Protein AF-0000000078179742 (afdb_homodimer)

Foldseek 3Di:
DPPPDDVDPVVVCVVVVVVVVVVVVVVCVVVVPDPVVVVVVVVVVVVVVVVVVVVVVVVVVVVQVVLVVLLVVLVVLLVLLCQQAVNPCVVPVVLVVQQDPDSVSNCVSSVVSSVVSVVVVVVLLVLVVVLVVLVVVLCVVCVVVVNPDPPLPPVPPQPNSRSYPVSSVVSVVSSVVSVVSSVVD/DPDPDDVDPVVVCVVVVVVVVVVVVVVCVVVVPDPVVVVVVVVVVVVVVVVVVVVVVVVVVVVQVVLVVLLVVLVVLLVLLCQQAVNPCVVPVVLVVQQDPDSVSSNVSSVVSSVVSVVVVVVLLVLVVVLVVLVVVLCVVCVVVVNPDPVLPPVPPQPSSRSYPVSSVVSVVSSVVSVVSSVVD

Radius of gyration: 49.0 Å; Cα contacts (8 Å, |Δi|>4): 265; chains: 2; bounding box: 65×151×73 Å

Solvent-accessible surface area (backbone atoms only — not comparable to full-atom values): 20200 Å² total; per-residue (Å²): 131,84,78,83,60,73,95,45,77,72,53,62,56,42,53,59,46,45,52,45,49,51,51,37,52,50,50,38,53,46,34,49,60,51,71,68,55,49,50,53,50,50,50,51,52,49,49,53,42,47,46,50,50,50,50,53,34,51,53,48,49,51,51,43,51,54,48,50,51,50,38,52,53,50,52,50,48,37,52,52,47,28,62,33,40,61,46,72,64,80,72,38,64,72,60,56,67,68,41,39,87,17,48,53,43,35,37,63,61,46,49,61,52,40,54,53,46,52,52,49,49,53,52,44,50,50,52,49,51,52,53,50,51,50,42,54,51,54,50,51,54,36,50,73,72,69,60,61,52,80,76,72,64,62,71,68,80,62,57,83,71,51,53,18,66,67,52,50,50,52,51,51,52,50,42,52,52,50,52,53,50,59,71,76,102,131,85,80,83,61,73,96,45,77,71,54,63,55,40,54,59,47,46,51,46,48,52,53,39,50,50,48,38,52,46,36,50,60,50,69,69,53,50,51,53,51,50,51,50,52,48,51,52,40,46,47,52,52,50,50,52,35,50,53,49,50,51,53,45,52,53,48,50,50,52,38,52,52,50,52,51,49,37,52,53,47,28,62,33,41,60,48,72,65,81,72,38,65,71,59,56,69,68,42,39,87,17,47,52,43,36,38,62,62,46,49,61,53,38,54,52,47,52,52,49,48,52,53,44,52,48,52,48,51,52,52,50,50,51,40,52,49,53,51,50,54,35,49,74,72,68,58,60,51,81,73,72,63,63,72,68,80,62,57,83,69,50,51,18,66,67,50,50,50,52,51,50,51,50,40,52,51,50,52,53,50,59,72,76,103

Organism: Punica granatum (NCBI:txid22663)

pLDDT: mean 82.55, std 18.71, range [18.77, 98.5]

Secondary structure (DSSP, 8-state):
-----SS-HHHHHHHHHHHHHHHHHHHHHHHT--HHHHHHHHHHHHHHHHHHHHHHHHHHHHHHHHHHHHHHHHHHHHHHHHHHHT--GGG-HHHHHT--SSHHHHHHHHHHHHHHHHHHHHHHHHHHHHHHHHHHHHHHHHHHTT---GGG-------TT---HHHHHHHHHHHHHHHHHHHH-/-----SS-HHHHHHHHHHHHHHHHHHHHHHHT--HHHHHHHHHHHHHHHHHHHHHHHHHHHHHHHHHHHHHHHHHHHHHHHHHHHT--GGG-HHHHHT--SSHHHHHHHHHHHHHHHHHHHHHHHHHHHHHHHHHHHHHHHHHHTT---GGG-------TT---HHHHHHHHHHHHHHHHHHHH-

Structure (mmCIF, N/CA/C/O backbone):
data_AF-0000000078179742-model_v1
#
loop_
_entity.id
_entity.type
_entity.pdbx_description
1 polymer '65-kDa microtubule-associated protein 6-like'
#
loop_
_atom_site.group_PDB
_atom_site.id
_atom_site.type_symbol
_atom_site.label_atom_id
_atom_site.label_alt_id
_atom_site.label_comp_id
_atom_site.label_asym_id
_atom_site.label_entity_id
_atom_site.label_seq_id
_atom_site.pdbx_PDB_ins_code
_atom_site.Cartn_x
_atom_site.Cartn_y
_atom_site.Cartn_z
_atom_site.occupancy
_atom_site.B_iso_or_equiv
_atom_site.auth_seq_id
_atom_site.auth_comp_id
_atom_site.auth_asym_id
_atom_site.auth_atom_id
_atom_site.pdbx_PDB_model_num
ATOM 1 N N . MET A 1 1 ? 27.641 22.594 -10.367 1 18.77 1 MET A N 1
ATOM 2 C CA . MET A 1 1 ? 28.328 21.516 -9.656 1 18.77 1 MET A CA 1
ATOM 3 C C . MET A 1 1 ? 27.375 20.797 -8.703 1 18.77 1 MET A C 1
ATOM 5 O O . MET A 1 1 ? 27.047 21.328 -7.637 1 18.77 1 MET A O 1
ATOM 9 N N . LEU A 1 2 ? 26.312 20.234 -9.141 1 24.06 2 LEU A N 1
ATOM 10 C CA . LEU A 1 2 ? 25.062 19.812 -8.523 1 24.06 2 LEU A CA 1
ATOM 11 C C . LEU A 1 2 ? 25.328 18.797 -7.402 1 24.06 2 LEU A C 1
ATOM 13 O O . LEU A 1 2 ? 25.938 17.75 -7.629 1 24.06 2 LEU A O 1
ATOM 17 N N . ALA A 1 3 ? 25.609 19.312 -6.012 1 27.45 3 ALA A N 1
ATOM 18 C CA . ALA A 1 3 ? 26.172 18.703 -4.809 1 27.45 3 ALA A CA 1
ATOM 19 C C . ALA A 1 3 ? 25.656 17.281 -4.625 1 27.45 3 ALA A C 1
ATOM 21 O O . ALA A 1 3 ? 24.453 17.062 -4.531 1 27.45 3 ALA A O 1
ATOM 22 N N . ILE A 1 4 ? 26.281 16.281 -5.047 1 32.97 4 ILE A N 1
ATOM 23 C CA . ILE A 1 4 ? 26.359 14.836 -4.852 1 32.97 4 ILE A CA 1
ATOM 24 C C . ILE A 1 4 ? 26.234 14.508 -3.363 1 32.97 4 ILE A C 1
ATOM 26 O O . ILE A 1 4 ? 27.25 14.438 -2.658 1 32.97 4 ILE A O 1
ATOM 30 N N . GLY A 1 5 ? 25.438 15.305 -2.562 1 29.34 5 GLY A N 1
ATOM 31 C CA . GLY A 1 5 ? 25.391 15.344 -1.11 1 29.34 5 GLY A CA 1
ATOM 32 C C . GLY A 1 5 ? 25.391 13.969 -0.478 1 29.34 5 GLY A C 1
ATOM 33 O O . GLY A 1 5 ? 25.344 12.953 -1.181 1 29.34 5 GLY A O 1
ATOM 34 N N . SER A 1 6 ? 25.078 13.812 0.876 1 34.25 6 SER A N 1
ATOM 35 C CA . SER A 1 6 ? 25.266 12.656 1.738 1 34.25 6 SER A CA 1
ATOM 36 C C . SER A 1 6 ? 24.797 11.375 1.055 1 34.25 6 SER A C 1
ATOM 38 O O . SER A 1 6 ? 23.891 11.414 0.217 1 34.25 6 SER A O 1
ATOM 40 N N . PRO A 1 7 ? 25.469 10.211 1.004 1 41.28 7 PRO A N 1
ATOM 41 C CA . PRO A 1 7 ? 25.078 8.953 0.352 1 41.28 7 PRO A CA 1
ATOM 42 C C . PRO A 1 7 ? 23.578 8.672 0.471 1 41.28 7 PRO A C 1
ATOM 44 O O . PRO A 1 7 ? 23.078 8.422 1.572 1 41.28 7 PRO A O 1
ATOM 47 N N . GLY A 1 8 ? 22.641 9.297 0.006 1 35.16 8 GLY A N 1
ATOM 48 C CA . GLY A 1 8 ? 21.25 9.672 0.138 1 35.16 8 GLY A CA 1
ATOM 49 C C . GLY A 1 8 ? 20.312 8.477 0.171 1 35.16 8 GLY A C 1
ATOM 50 O O . GLY A 1 8 ? 20.688 7.379 -0.237 1 35.16 8 GLY A O 1
ATOM 51 N N . ILE A 1 9 ? 19.188 8.484 1.058 1 44.34 9 ILE A N 1
ATOM 52 C CA . ILE A 1 9 ? 18.078 7.566 1.296 1 44.34 9 ILE A CA 1
ATOM 53 C C . ILE A 1 9 ? 17.719 6.836 0.002 1 44.34 9 ILE A C 1
ATOM 55 O O . ILE A 1 9 ? 17.391 5.648 0.022 1 44.34 9 ILE A O 1
ATOM 59 N N . GLY A 1 10 ? 17.938 7.492 -1.05 1 48.75 10 GLY A N 1
ATOM 60 C CA . GLY A 1 10 ? 17.547 6.906 -2.322 1 48.75 10 GLY A CA 1
ATOM 61 C C . GLY A 1 10 ? 18.375 5.699 -2.709 1 48.75 10 GLY A C 1
ATOM 62 O O . GLY A 1 10 ? 17.938 4.863 -3.498 1 48.75 10 GLY A O 1
ATOM 63 N N . VAL A 1 11 ? 19.672 5.668 -2.209 1 50.53 11 VAL A N 1
AT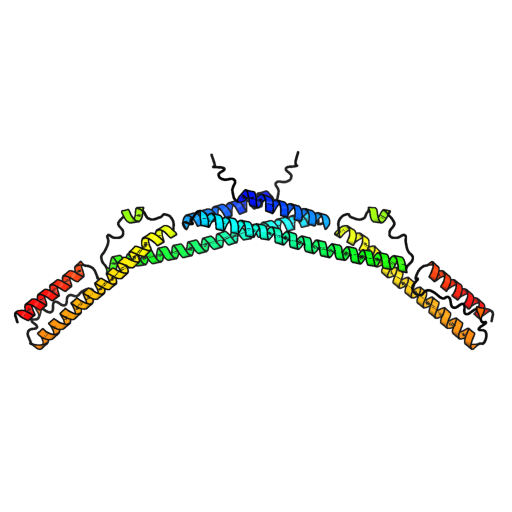OM 64 C CA . VAL A 1 11 ? 20.578 4.621 -2.676 1 50.53 11 VAL A CA 1
ATOM 65 C C . VAL A 1 11 ? 20.281 3.318 -1.936 1 50.53 11 VAL A C 1
ATOM 67 O O . VAL A 1 11 ? 20.344 2.236 -2.525 1 50.53 11 VAL A O 1
ATOM 70 N N . ARG A 1 12 ? 20.266 3.35 -0.536 1 51.16 12 ARG A N 1
ATOM 71 C CA . ARG A 1 12 ? 20.094 2.145 0.267 1 51.16 12 ARG A CA 1
ATOM 72 C C . ARG A 1 12 ? 18.844 1.378 -0.158 1 51.16 12 ARG A C 1
ATOM 74 O O . ARG A 1 12 ? 18.859 0.149 -0.25 1 51.16 12 ARG A O 1
ATOM 81 N N . THR A 1 13 ? 17.703 2.115 -0.28 1 60.62 13 THR A N 1
ATOM 82 C CA . THR A 1 13 ? 16.453 1.499 -0.742 1 60.62 13 THR A CA 1
ATOM 83 C C . THR A 1 13 ? 16.656 0.86 -2.115 1 60.62 13 THR A C 1
ATOM 85 O O . THR A 1 13 ? 16.062 -0.181 -2.408 1 60.62 13 THR A O 1
ATOM 88 N N . SER A 1 14 ? 17.844 1.358 -2.561 1 72.12 14 SER A N 1
ATOM 89 C CA . SER A 1 14 ? 18.031 0.891 -3.93 1 72.12 14 SER A CA 1
ATOM 90 C C . SER A 1 14 ? 18.609 -0.521 -3.959 1 72.12 14 SER A C 1
ATOM 92 O O . SER A 1 14 ? 18.172 -1.36 -4.746 1 72.12 14 SER A O 1
ATOM 94 N N . THR A 1 15 ? 19.391 -0.852 -2.85 1 77.69 15 THR A N 1
ATOM 95 C CA . THR A 1 15 ? 20.031 -2.168 -2.869 1 77.69 15 THR A CA 1
ATOM 96 C C . THR A 1 15 ? 19.031 -3.252 -2.473 1 77.69 15 THR A C 1
ATOM 98 O O . THR A 1 15 ? 18.969 -4.312 -3.094 1 77.69 15 THR A O 1
ATOM 101 N N . SER A 1 16 ? 18.234 -2.938 -1.392 1 86.62 16 SER A N 1
ATOM 102 C CA . SER A 1 16 ? 17.25 -3.908 -0.918 1 86.62 16 SER A CA 1
ATOM 103 C C . SER A 1 16 ? 16.172 -4.152 -1.964 1 86.62 16 SER A C 1
ATOM 105 O O . SER A 1 16 ? 15.789 -5.301 -2.215 1 86.62 16 SER A O 1
ATOM 107 N N . CYS A 1 17 ? 15.781 -3.107 -2.559 1 88.25 17 CYS A N 1
ATOM 108 C CA . CYS A 1 17 ? 14.773 -3.242 -3.605 1 88.25 17 CYS A CA 1
ATOM 109 C C . CYS A 1 17 ? 15.32 -4.027 -4.793 1 88.25 17 CYS A C 1
ATOM 111 O O . CYS A 1 17 ? 14.625 -4.867 -5.363 1 88.25 17 CYS A O 1
ATOM 113 N N . ASN A 1 18 ? 16.578 -3.773 -5.055 1 88.94 18 ASN A N 1
ATOM 114 C CA . ASN A 1 18 ? 17.219 -4.488 -6.156 1 88.94 18 ASN A CA 1
ATOM 115 C C . ASN A 1 18 ? 17.344 -5.977 -5.859 1 88.94 18 ASN A C 1
ATOM 117 O O . ASN A 1 18 ? 17.172 -6.812 -6.75 1 88.94 18 ASN A O 1
ATOM 121 N N . ALA A 1 19 ? 17.719 -6.25 -4.633 1 92.94 19 ALA A N 1
ATOM 122 C CA . ALA A 1 19 ? 17.797 -7.652 -4.23 1 92.94 19 ALA A CA 1
ATOM 123 C C . ALA A 1 19 ? 16.453 -8.352 -4.371 1 92.94 19 ALA A C 1
ATOM 125 O O . ALA A 1 19 ? 16.375 -9.469 -4.879 1 92.94 19 ALA A O 1
ATOM 126 N N . LEU A 1 20 ? 15.438 -7.758 -3.971 1 95.5 20 LEU A N 1
ATOM 127 C CA . LEU A 1 20 ? 14.094 -8.32 -4.047 1 95.5 20 LEU A CA 1
ATOM 128 C C . LEU A 1 20 ? 13.641 -8.453 -5.5 1 95.5 20 LEU A C 1
ATOM 130 O O . LEU A 1 20 ? 13 -9.438 -5.863 1 95.5 20 LEU A O 1
ATOM 134 N N . LEU A 1 21 ? 14.031 -7.457 -6.258 1 94.12 21 LEU A N 1
ATOM 135 C CA . LEU A 1 21 ? 13.703 -7.523 -7.676 1 94.12 21 LEU A CA 1
ATOM 136 C C . LEU A 1 21 ? 14.391 -8.703 -8.344 1 94.12 21 LEU A C 1
ATOM 138 O O . LEU A 1 21 ? 13.781 -9.406 -9.156 1 94.12 21 LEU A O 1
ATOM 142 N N . THR A 1 22 ? 15.625 -8.945 -8.031 1 95.75 22 THR A N 1
ATOM 143 C CA . THR A 1 22 ? 16.359 -10.086 -8.562 1 95.75 22 THR A CA 1
ATOM 144 C C . THR A 1 22 ? 15.703 -11.398 -8.141 1 95.75 22 THR A C 1
ATOM 146 O O . THR A 1 22 ? 15.57 -12.312 -8.953 1 95.75 22 THR A O 1
ATOM 149 N N . GLU A 1 23 ? 15.344 -11.453 -6.887 1 96.69 23 GLU A N 1
ATOM 150 C CA . GLU A 1 23 ? 14.633 -12.633 -6.395 1 96.69 23 GLU A CA 1
ATOM 151 C C . GLU A 1 23 ? 13.328 -12.844 -7.148 1 96.69 23 GLU A C 1
ATOM 153 O O . GLU A 1 23 ? 13 -13.969 -7.531 1 96.69 23 GLU A O 1
ATOM 158 N N . LEU A 1 24 ? 12.617 -11.836 -7.344 1 96.94 24 LEU A N 1
ATOM 159 C CA . LEU A 1 24 ? 11.344 -11.883 -8.055 1 96.94 24 LEU A CA 1
ATOM 160 C C . LEU A 1 24 ? 11.539 -12.406 -9.477 1 96.94 24 LEU A C 1
ATOM 162 O O . LEU A 1 24 ? 10.789 -13.273 -9.93 1 96.94 24 LEU A O 1
ATOM 166 N N . GLN A 1 25 ? 12.531 -11.93 -10.141 1 96.12 25 GLN A N 1
ATOM 167 C CA . GLN A 1 25 ? 12.828 -12.359 -11.5 1 96.12 25 GLN A CA 1
ATOM 168 C C . GLN A 1 25 ? 13.219 -13.836 -11.539 1 96.12 25 GLN A C 1
ATOM 170 O O . GLN A 1 25 ? 12.867 -14.555 -12.477 1 96.12 25 GLN A O 1
ATOM 175 N N . GLN A 1 26 ? 13.945 -14.25 -10.555 1 97.06 26 GLN A N 1
ATOM 176 C CA . GLN A 1 26 ? 14.305 -15.664 -10.469 1 97.06 26 GLN A CA 1
ATOM 177 C C . GLN A 1 26 ? 13.062 -16.531 -10.32 1 97.06 26 GLN A C 1
ATOM 179 O O . GLN A 1 26 ? 12.961 -17.578 -10.969 1 97.06 26 GLN A O 1
ATOM 184 N N . ILE A 1 27 ? 12.164 -16.109 -9.492 1 98 27 ILE A N 1
ATOM 185 C CA . ILE A 1 27 ? 10.93 -16.859 -9.289 1 98 27 ILE A CA 1
ATOM 186 C C . ILE A 1 27 ? 10.156 -16.953 -10.602 1 98 27 ILE A C 1
ATOM 188 O O . ILE A 1 27 ? 9.68 -18.031 -10.969 1 98 27 ILE A O 1
ATOM 192 N N . TRP A 1 28 ? 10.078 -15.828 -11.281 1 97.69 28 TRP A N 1
ATOM 193 C CA . TRP A 1 28 ? 9.367 -15.82 -12.555 1 97.69 28 TRP A CA 1
ATOM 194 C C . TRP A 1 28 ? 10.031 -16.781 -13.547 1 97.69 28 TRP A C 1
ATOM 196 O O . TRP A 1 28 ? 9.344 -17.469 -14.305 1 97.69 28 TRP A O 1
ATOM 206 N N . SER A 1 29 ? 11.328 -16.812 -13.516 1 94.94 29 SER A N 1
ATOM 207 C CA . SER A 1 29 ? 12.062 -17.734 -14.383 1 94.94 29 SER A CA 1
ATOM 208 C C . SER A 1 29 ? 11.797 -19.188 -14.016 1 94.94 29 SER A C 1
ATOM 210 O O . SER A 1 29 ? 11.586 -20.031 -14.898 1 94.94 29 SER A O 1
ATOM 212 N N . ASP A 1 30 ? 11.758 -19.5 -12.789 1 96.06 30 ASP A N 1
ATOM 213 C CA . ASP A 1 30 ? 11.469 -20.844 -12.312 1 96.06 30 ASP A CA 1
ATOM 214 C C . ASP A 1 30 ? 10.078 -21.297 -12.758 1 96.06 30 ASP A C 1
ATOM 216 O O . ASP A 1 30 ? 9.891 -22.453 -13.148 1 96.06 30 ASP A O 1
ATOM 220 N N . ILE A 1 31 ? 9.18 -20.422 -12.633 1 96.81 31 ILE A N 1
ATOM 221 C CA . ILE A 1 31 ? 7.801 -20.703 -13.008 1 96.81 31 ILE A CA 1
ATOM 222 C C . ILE A 1 31 ? 7.695 -20.828 -14.531 1 96.81 31 ILE A C 1
ATOM 224 O O . ILE A 1 31 ? 6.992 -21.703 -15.039 1 96.81 31 ILE A O 1
ATOM 228 N N . GLY A 1 32 ? 8.445 -20.125 -15.289 1 96.38 32 GLY A N 1
ATOM 229 C CA . GLY A 1 32 ? 8.375 -20.047 -16.734 1 96.38 32 GLY A CA 1
ATOM 230 C C . GLY A 1 32 ? 7.391 -19 -17.234 1 96.38 32 GLY A C 1
ATOM 231 O O . GLY A 1 32 ? 6.625 -19.266 -18.156 1 96.38 32 GLY A O 1
ATOM 232 N N . GLU A 1 33 ? 7.457 -17.891 -16.562 1 95.88 33 GLU A N 1
ATOM 233 C CA . GLU A 1 33 ? 6.582 -16.797 -16.969 1 95.88 33 GLU A CA 1
ATOM 234 C C . GLU A 1 33 ? 7.012 -16.234 -18.328 1 95.88 33 GLU A C 1
ATOM 236 O O . GLU A 1 33 ? 8.211 -16.125 -18.609 1 95.88 33 GLU A O 1
ATOM 241 N N . SER A 1 34 ? 6.02 -15.875 -19.156 1 95.5 34 SER A N 1
ATOM 242 C CA . SER A 1 34 ? 6.328 -15.25 -20.438 1 95.5 34 SER A CA 1
ATOM 243 C C . SER A 1 34 ? 6.918 -13.859 -20.25 1 95.5 34 SER A C 1
ATOM 245 O O . SER A 1 34 ? 6.715 -13.227 -19.203 1 95.5 34 SER A O 1
ATOM 247 N N . GLU A 1 35 ? 7.637 -13.375 -21.266 1 94.81 35 GLU A N 1
ATOM 248 C CA . GLU A 1 35 ? 8.203 -12.031 -21.203 1 94.81 35 GLU A CA 1
ATOM 249 C C . GLU A 1 35 ? 7.102 -10.977 -21.078 1 94.81 35 GLU A C 1
ATOM 251 O O . GLU A 1 35 ? 7.266 -9.977 -20.375 1 94.81 35 GLU A O 1
ATOM 256 N N . ALA A 1 36 ? 6.012 -11.203 -21.781 1 95.56 36 ALA A N 1
ATOM 257 C CA . ALA A 1 36 ? 4.887 -10.281 -21.719 1 95.56 36 ALA A CA 1
ATOM 258 C C . ALA A 1 36 ? 4.316 -10.211 -20.297 1 95.56 36 ALA A C 1
ATOM 260 O O . ALA A 1 36 ? 3.984 -9.125 -19.812 1 95.56 36 ALA A O 1
ATOM 261 N N . ASP A 1 37 ? 4.223 -11.328 -19.641 1 96.31 37 ASP A N 1
ATOM 262 C CA . ASP A 1 37 ? 3.689 -11.359 -18.281 1 96.31 37 ASP A CA 1
ATOM 263 C C . ASP A 1 37 ? 4.66 -10.719 -17.297 1 96.31 37 ASP A C 1
ATOM 265 O O . ASP A 1 37 ? 4.246 -10.016 -16.375 1 96.31 37 ASP A O 1
ATOM 269 N N . LYS A 1 38 ? 5.922 -11 -17.469 1 95.81 38 LYS A N 1
ATOM 270 C CA . LYS A 1 38 ? 6.934 -10.391 -16.609 1 95.81 38 LYS A CA 1
ATOM 271 C C . LYS A 1 38 ? 6.871 -8.867 -16.703 1 95.81 38 LYS A C 1
ATOM 273 O O . LYS A 1 38 ? 6.891 -8.18 -15.672 1 95.81 38 LYS A O 1
ATOM 278 N N . ASP A 1 39 ? 6.77 -8.383 -17.938 1 94.19 39 ASP A N 1
ATOM 279 C CA . ASP A 1 39 ? 6.66 -6.941 -18.141 1 94.19 39 ASP A CA 1
ATOM 280 C C . ASP A 1 39 ? 5.422 -6.371 -17.453 1 94.19 39 ASP A C 1
ATOM 282 O O . ASP A 1 39 ? 5.492 -5.32 -16.812 1 94.19 39 ASP A O 1
ATOM 286 N N . ARG A 1 40 ? 4.324 -7.016 -17.641 1 96.31 40 ARG A N 1
ATOM 287 C CA . ARG A 1 40 ? 3.076 -6.574 -17.031 1 96.31 40 ARG A CA 1
ATOM 288 C C . ARG A 1 40 ? 3.209 -6.527 -15.508 1 96.31 40 ARG A C 1
ATOM 290 O O . ARG A 1 40 ? 2.775 -5.566 -14.875 1 96.31 40 ARG A O 1
ATOM 297 N N . MET A 1 41 ? 3.834 -7.539 -14.945 1 95.75 41 MET A N 1
ATOM 298 C CA . MET A 1 41 ? 3.969 -7.617 -13.492 1 95.75 41 MET A CA 1
ATOM 299 C C . MET A 1 41 ? 4.941 -6.562 -12.984 1 95.75 41 MET A C 1
ATOM 301 O O . MET A 1 41 ? 4.738 -5.996 -11.906 1 95.75 41 MET A O 1
ATOM 305 N N . LEU A 1 42 ? 5.984 -6.359 -13.766 1 93.31 42 LEU A N 1
ATOM 306 C CA . LEU A 1 42 ? 6.918 -5.301 -13.398 1 93.31 42 LEU A CA 1
ATOM 307 C C . LEU A 1 42 ? 6.23 -3.939 -13.414 1 93.31 42 LEU A C 1
ATOM 309 O O . LEU A 1 42 ? 6.445 -3.117 -12.523 1 93.31 42 LEU A O 1
ATOM 31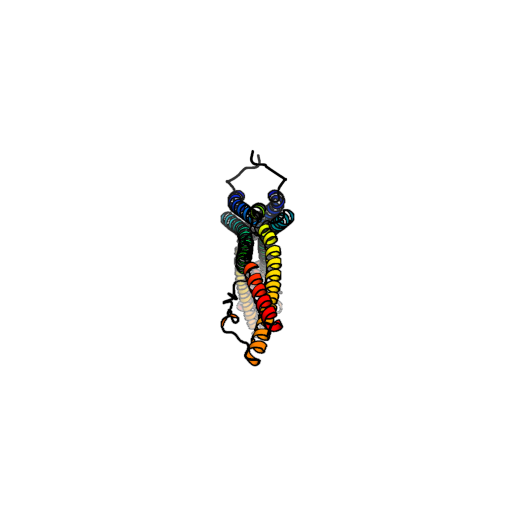3 N N . TRP A 1 43 ? 5.438 -3.689 -14.414 1 94.12 43 TRP A N 1
ATOM 314 C CA . TRP A 1 43 ? 4.688 -2.443 -14.516 1 94.12 43 TRP A CA 1
ATOM 315 C C . TRP A 1 43 ? 3.764 -2.268 -13.312 1 94.12 43 TRP A C 1
ATOM 317 O O . TRP A 1 43 ? 3.645 -1.167 -12.773 1 94.12 43 TRP A O 1
ATOM 327 N N . GLU A 1 44 ? 3.084 -3.334 -12.953 1 95.88 44 GLU A N 1
ATOM 328 C CA . GLU A 1 44 ? 2.199 -3.283 -11.797 1 95.88 44 GLU A CA 1
ATOM 329 C C . GLU A 1 44 ? 2.971 -2.941 -10.523 1 95.88 44 GLU A C 1
ATOM 331 O O . GLU A 1 44 ? 2.494 -2.166 -9.695 1 95.88 44 GLU A O 1
ATOM 336 N N . LEU A 1 45 ? 4.094 -3.584 -10.391 1 95.62 45 LEU A N 1
ATOM 337 C CA . LEU A 1 45 ? 4.945 -3.297 -9.242 1 95.62 45 LEU A CA 1
ATOM 338 C C . LEU A 1 45 ? 5.32 -1.818 -9.203 1 95.62 45 LEU A C 1
ATOM 340 O O . LEU A 1 45 ? 5.199 -1.173 -8.156 1 95.62 45 LEU A O 1
ATOM 344 N N . GLU A 1 46 ? 5.703 -1.278 -10.273 1 91.69 46 GLU A N 1
ATOM 345 C CA . GLU A 1 46 ? 6.066 0.132 -10.359 1 91.69 46 GLU A CA 1
ATOM 346 C C . GLU A 1 46 ? 4.883 1.031 -10.023 1 91.69 46 GLU A C 1
ATOM 348 O O . GLU A 1 46 ? 5.039 2.045 -9.336 1 91.69 46 GLU A O 1
ATOM 353 N N . ARG A 1 47 ? 3.77 0.685 -10.555 1 94.44 47 ARG A N 1
ATOM 354 C CA . ARG A 1 47 ? 2.557 1.454 -10.297 1 94.44 47 ARG A CA 1
ATOM 355 C C . ARG A 1 47 ? 2.234 1.485 -8.812 1 94.44 47 ARG A C 1
ATOM 357 O O . ARG A 1 47 ? 1.833 2.523 -8.273 1 94.44 47 ARG A O 1
ATOM 364 N N . GLU A 1 48 ? 2.439 0.376 -8.211 1 95.38 48 GLU A N 1
ATOM 365 C CA . GLU A 1 48 ? 2.143 0.31 -6.785 1 95.38 48 GLU A CA 1
ATOM 366 C C . GLU A 1 48 ? 3.129 1.149 -5.977 1 95.38 48 GLU A C 1
ATOM 368 O O . GLU A 1 48 ? 2.756 1.759 -4.973 1 95.38 48 GLU A O 1
ATOM 373 N N . CYS A 1 49 ? 4.359 1.102 -6.402 1 91.5 49 CYS A N 1
ATOM 374 C CA . CYS A 1 49 ? 5.328 1.972 -5.746 1 91.5 49 CYS A CA 1
ATOM 375 C C . CYS A 1 49 ? 4.973 3.439 -5.949 1 91.5 49 CYS A C 1
ATOM 377 O O . CYS A 1 49 ? 5.051 4.234 -5.012 1 91.5 49 CYS A O 1
ATOM 379 N N . LEU A 1 50 ? 4.582 3.848 -7.191 1 93.69 50 LEU A N 1
ATOM 380 C CA . LEU A 1 50 ? 4.164 5.215 -7.484 1 93.69 50 LEU A CA 1
ATOM 381 C C . LEU A 1 50 ? 2.98 5.621 -6.613 1 93.69 50 LEU A C 1
ATOM 383 O O . LEU A 1 50 ? 2.896 6.77 -6.168 1 93.69 50 LEU A O 1
ATOM 387 N N . GLU A 1 51 ? 2.166 4.68 -6.41 1 96.31 51 GLU A N 1
ATOM 388 C CA . GLU A 1 51 ? 1.001 4.945 -5.57 1 96.31 51 GLU A CA 1
ATOM 389 C C . GLU A 1 51 ? 1.416 5.27 -4.137 1 96.31 51 GLU A C 1
ATOM 391 O O . GLU A 1 51 ? 0.78 6.09 -3.473 1 96.31 51 GLU A O 1
ATOM 396 N N . VAL A 1 52 ? 2.471 4.633 -3.656 1 95.81 52 VAL A N 1
ATOM 397 C CA . VAL A 1 52 ? 2.992 4.941 -2.33 1 95.81 52 VAL A CA 1
ATOM 398 C C . VAL A 1 52 ? 3.426 6.402 -2.273 1 95.81 52 VAL A C 1
ATOM 400 O O . VAL A 1 52 ? 3.035 7.137 -1.362 1 95.81 52 VAL A O 1
ATOM 403 N N . TYR A 1 53 ? 4.152 6.848 -3.291 1 95.5 53 TYR A N 1
ATOM 404 C CA . TYR A 1 53 ? 4.598 8.234 -3.354 1 95.5 53 TYR A CA 1
ATOM 405 C C . TYR A 1 53 ? 3.406 9.188 -3.398 1 95.5 53 TYR A C 1
ATOM 407 O O . TYR A 1 53 ? 3.373 10.18 -2.676 1 95.5 53 TYR A O 1
ATOM 415 N N . ARG A 1 54 ? 2.453 8.875 -4.215 1 96.94 54 ARG A N 1
ATOM 416 C CA . ARG A 1 54 ? 1.273 9.727 -4.371 1 96.94 54 ARG A CA 1
ATOM 417 C C . ARG A 1 54 ? 0.513 9.852 -3.053 1 96.94 54 ARG A C 1
ATOM 419 O O . ARG A 1 54 ? 0.056 10.938 -2.695 1 96.94 54 ARG A O 1
ATOM 426 N N . ARG A 1 55 ? 0.382 8.781 -2.389 1 97.88 55 ARG A N 1
ATOM 427 C CA . ARG A 1 55 ? -0.311 8.789 -1.105 1 97.88 55 ARG A CA 1
ATOM 428 C C . ARG A 1 55 ? 0.414 9.672 -0.098 1 97.88 55 ARG A C 1
ATOM 430 O O . ARG A 1 55 ? -0.22 10.438 0.635 1 97.88 55 ARG A O 1
ATOM 437 N N . LYS A 1 56 ? 1.743 9.562 -0.101 1 97.19 56 LYS A N 1
ATOM 438 C CA . LYS A 1 56 ? 2.518 10.375 0.836 1 97.19 56 LYS A CA 1
ATOM 439 C C . LYS A 1 56 ? 2.398 11.859 0.507 1 97.19 56 LYS A C 1
ATOM 441 O O . LYS A 1 56 ? 2.271 12.695 1.407 1 97.19 56 LYS A O 1
ATOM 446 N N . VAL A 1 57 ? 2.4 12.195 -0.748 1 97.69 57 VAL A N 1
ATOM 447 C CA . VAL A 1 57 ? 2.236 13.578 -1.181 1 97.69 57 VAL A CA 1
ATOM 448 C C . VAL A 1 57 ? 0.852 14.086 -0.783 1 97.69 57 VAL A C 1
ATOM 450 O O . VAL A 1 57 ? 0.717 15.195 -0.26 1 97.69 57 VAL A O 1
ATOM 453 N N . GLU A 1 58 ? -0.129 13.258 -1.031 1 98.38 58 GLU A N 1
ATOM 454 C CA . GLU A 1 58 ? -1.493 13.633 -0.672 1 98.38 58 GLU A CA 1
ATOM 455 C C . GLU A 1 58 ? -1.623 13.875 0.829 1 98.38 58 GLU A C 1
ATOM 457 O O . GLU A 1 58 ? -2.25 14.852 1.255 1 98.38 58 GLU A O 1
ATOM 462 N N . GLU A 1 59 ? -1.009 12.977 1.604 1 98.19 59 GLU A N 1
ATOM 463 C CA . GLU A 1 59 ? -1.016 13.125 3.057 1 98.19 59 GLU A CA 1
ATOM 464 C C . GLU A 1 59 ? -0.355 14.438 3.479 1 98.19 59 GLU A C 1
ATOM 466 O O . GLU A 1 59 ? -0.893 15.172 4.309 1 98.19 59 GLU A O 1
ATOM 471 N N . ALA A 1 60 ? 0.772 14.695 2.865 1 98.25 60 ALA A N 1
ATOM 472 C CA . ALA A 1 60 ? 1.495 15.922 3.193 1 98.25 60 ALA A CA 1
ATOM 473 C C . ALA A 1 60 ? 0.722 17.156 2.734 1 98.25 60 ALA A C 1
ATOM 475 O O . ALA A 1 60 ? 0.684 18.172 3.436 1 98.25 60 ALA A O 1
ATOM 476 N N . ALA A 1 61 ? 0.127 17.078 1.604 1 98.31 61 ALA A N 1
ATOM 477 C CA . ALA A 1 61 ? -0.663 18.188 1.075 1 98.31 61 ALA A CA 1
ATOM 478 C C . ALA A 1 61 ? -1.86 18.484 1.972 1 98.31 61 ALA A C 1
ATOM 480 O O . ALA A 1 61 ? -2.207 19.656 2.188 1 98.31 61 ALA A O 1
ATOM 481 N N . ASN A 1 62 ? -2.5 17.5 2.424 1 98.5 62 ASN A N 1
ATOM 482 C CA . ASN A 1 62 ? -3.625 17.656 3.338 1 98.5 62 ASN A CA 1
ATOM 483 C C . ASN A 1 62 ? -3.189 18.312 4.648 1 98.5 62 ASN A C 1
ATOM 485 O O . ASN A 1 62 ? -3.887 19.172 5.18 1 98.5 62 ASN A O 1
ATOM 489 N N . ALA A 1 63 ? -2.084 17.844 5.172 1 97.94 63 ALA A N 1
ATOM 490 C CA . ALA A 1 63 ? -1.535 18.453 6.383 1 97.94 63 ALA A CA 1
ATOM 491 C C . ALA A 1 63 ? -1.228 19.922 6.16 1 97.94 63 ALA A C 1
ATOM 493 O O . ALA A 1 63 ? -1.522 20.766 7.02 1 97.94 63 ALA A O 1
ATOM 494 N N . LYS A 1 64 ? -0.627 20.266 5.012 1 98.31 64 LYS A N 1
ATOM 495 C CA . LYS A 1 64 ? -0.323 21.641 4.664 1 98.31 64 LYS A CA 1
ATOM 496 C C . LYS A 1 64 ? -1.594 22.484 4.609 1 98.31 64 LYS A C 1
ATOM 498 O O . LYS A 1 64 ? -1.626 23.609 5.125 1 98.31 64 LYS A O 1
ATOM 503 N N . ALA A 1 65 ? -2.625 21.953 4.004 1 98.25 65 ALA A N 1
ATOM 504 C CA . ALA A 1 65 ? -3.896 22.656 3.877 1 98.25 65 ALA A CA 1
ATOM 505 C C . ALA A 1 65 ? -4.496 22.953 5.25 1 98.25 65 ALA A C 1
ATOM 507 O O . ALA A 1 65 ? -5.004 24.047 5.488 1 98.25 65 ALA A O 1
ATOM 508 N N . ARG A 1 66 ? -4.465 21.984 6.102 1 98.38 66 ARG A N 1
ATOM 509 C CA . ARG A 1 66 ? -4.992 22.172 7.449 1 98.38 66 ARG A CA 1
ATOM 510 C C . ARG A 1 66 ? -4.223 23.25 8.195 1 98.38 66 ARG A C 1
ATOM 512 O O . ARG A 1 66 ? -4.82 24.078 8.883 1 98.38 66 ARG A O 1
ATOM 519 N N . LEU A 1 67 ? -2.904 23.25 8.047 1 97.94 67 LEU A N 1
ATOM 520 C CA . LEU A 1 67 ? -2.074 24.25 8.703 1 97.94 67 LEU A CA 1
ATOM 521 C C . LEU A 1 67 ? -2.352 25.641 8.125 1 97.94 67 LEU A C 1
ATOM 523 O O . LEU A 1 67 ? -2.396 26.625 8.867 1 97.94 67 LEU A O 1
ATOM 527 N N . HIS A 1 68 ? -2.531 25.719 6.863 1 97 68 HIS A N 1
ATOM 528 C CA . HIS A 1 68 ? -2.873 26.969 6.207 1 97 68 HIS A CA 1
ATOM 529 C C . HIS A 1 68 ? -4.176 27.547 6.754 1 97 68 HIS A C 1
ATOM 531 O O . HIS A 1 68 ? -4.27 28.75 7.016 1 97 68 HIS A O 1
ATOM 537 N N . GLN A 1 69 ? -5.109 26.656 6.891 1 97.94 69 GLN A N 1
ATOM 538 C CA . GLN A 1 69 ? -6.398 27.078 7.434 1 97.94 69 GLN A CA 1
ATOM 539 C C . GLN A 1 69 ? -6.262 27.562 8.867 1 97.94 69 GLN A C 1
ATOM 541 O O . GLN A 1 69 ? -6.906 28.547 9.258 1 97.94 69 GLN A O 1
ATOM 546 N N . SER A 1 70 ? -5.512 26.922 9.562 1 97.44 70 SER A N 1
ATOM 547 C CA . SER A 1 70 ? -5.285 27.312 10.953 1 97.44 70 SER A CA 1
ATOM 548 C C . SER A 1 70 ? -4.621 28.672 11.047 1 97.44 70 SER A C 1
ATOM 550 O O . SER A 1 70 ? -5.008 29.5 11.875 1 97.44 70 SER A O 1
ATOM 552 N N . VAL A 1 71 ? -3.59 28.906 10.211 1 95.69 71 VAL A N 1
ATOM 553 C CA . VAL A 1 71 ? -2.906 30.188 10.18 1 95.69 71 VAL A CA 1
ATOM 554 C C . VAL A 1 71 ? -3.889 31.281 9.781 1 95.69 71 VAL A C 1
ATOM 556 O O . VAL A 1 71 ? -3.951 32.344 10.43 1 95.69 71 VAL A O 1
ATOM 559 N N . ALA A 1 72 ? -4.668 31.016 8.789 1 96.19 72 ALA A N 1
ATOM 560 C CA . ALA A 1 72 ? -5.652 31.984 8.32 1 96.19 72 ALA A CA 1
ATOM 561 C C . ALA A 1 72 ? -6.656 32.312 9.414 1 96.19 72 ALA A C 1
ATOM 563 O O . ALA A 1 72 ? -7.008 33.5 9.609 1 96.19 72 ALA A O 1
ATOM 564 N N . ALA A 1 73 ? -7.145 31.375 10.102 1 97.19 73 ALA A N 1
ATOM 565 C CA . ALA A 1 73 ? -8.109 31.578 11.172 1 97.19 73 ALA A CA 1
ATOM 566 C C . ALA A 1 73 ? -7.512 32.406 12.305 1 97.19 73 ALA A C 1
ATOM 568 O O . ALA A 1 73 ? -8.164 33.312 12.836 1 97.19 73 ALA A O 1
ATOM 569 N N . LYS A 1 74 ? -6.242 32.156 12.641 1 96.25 74 LYS A N 1
ATOM 570 C CA . LYS A 1 74 ? -5.574 32.875 13.711 1 96.25 74 LYS A CA 1
ATOM 571 C C . LYS A 1 74 ? -5.293 34.312 13.305 1 96.25 74 LYS A C 1
ATOM 573 O O . LYS A 1 74 ? -5.387 35.25 14.133 1 96.25 74 LYS A O 1
ATOM 578 N N . GLU A 1 75 ? -4.91 34.469 12.062 1 93.94 75 GLU A N 1
ATOM 579 C CA . GLU A 1 75 ? -4.68 35.812 11.547 1 93.94 75 GLU A CA 1
ATOM 580 C C . GLU A 1 75 ? -5.965 36.656 11.547 1 93.94 75 GLU A C 1
ATOM 582 O O . GLU A 1 75 ? -5.953 37.844 11.875 1 93.94 75 GLU A O 1
ATOM 587 N N . ALA A 1 76 ? -7.02 36 11.188 1 95.5 76 ALA A N 1
ATOM 588 C CA . ALA A 1 76 ? -8.312 36.656 11.195 1 95.5 76 ALA A CA 1
ATOM 589 C C . ALA A 1 76 ? -8.727 37.062 12.617 1 95.5 76 ALA A C 1
ATOM 591 O O . ALA A 1 76 ? -9.234 38.156 12.844 1 95.5 76 ALA A O 1
ATOM 592 N N . GLU A 1 77 ? -8.539 36.188 13.508 1 95.75 77 GLU A N 1
ATOM 593 C CA . GLU A 1 77 ? -8.828 36.469 14.914 1 95.75 77 GLU A CA 1
ATOM 594 C C . GLU A 1 77 ? -7.984 37.625 15.422 1 95.75 77 GLU A C 1
ATOM 596 O O . GLU A 1 77 ? -8.492 38.5 16.141 1 95.75 77 GLU A O 1
ATOM 601 N N . LEU A 1 78 ? -6.73 37.562 15.078 1 93.5 78 LEU A N 1
ATOM 602 C CA . LEU A 1 78 ? -5.82 38.656 15.469 1 93.5 78 LEU A CA 1
ATOM 603 C C . LEU A 1 78 ? -6.324 40 14.977 1 93.5 78 LEU A C 1
ATOM 605 O O . LEU A 1 78 ? -6.363 40.969 15.734 1 93.5 78 LEU A O 1
ATOM 609 N N . ALA A 1 79 ? -6.711 40.062 13.75 1 92.12 79 ALA A N 1
ATOM 610 C CA . ALA A 1 79 ? -7.203 41.281 13.148 1 92.12 79 ALA A CA 1
ATOM 611 C C . ALA A 1 79 ? -8.453 41.781 13.867 1 92.12 79 ALA A C 1
ATOM 613 O O . ALA A 1 79 ? -8.586 42.969 14.156 1 92.12 79 ALA A O 1
ATOM 614 N N . THR A 1 80 ? -9.336 40.875 14.164 1 92.75 80 THR A N 1
ATOM 615 C CA . THR A 1 80 ? -10.586 41.188 14.836 1 92.75 80 THR A CA 1
ATOM 616 C C . THR A 1 80 ? -10.312 41.75 16.234 1 92.75 80 THR A C 1
ATOM 618 O O . THR A 1 80 ? -10.93 42.719 16.656 1 92.75 80 THR A O 1
ATOM 621 N N . LEU A 1 81 ? -9.445 41.125 16.953 1 93 81 LEU A N 1
ATOM 622 C CA . LEU A 1 81 ? -9.094 41.562 18.297 1 93 81 LEU A CA 1
ATOM 623 C C . LEU A 1 81 ? -8.414 42.906 18.281 1 93 81 LEU A C 1
ATOM 625 O O . LEU A 1 81 ? -8.711 43.781 19.125 1 93 81 LEU A O 1
ATOM 629 N N . MET A 1 82 ? -7.523 43.094 17.359 1 91 82 MET A N 1
ATOM 630 C CA . MET A 1 82 ? -6.84 44.375 17.234 1 91 82 MET A CA 1
ATOM 631 C C . MET A 1 82 ? -7.832 45.5 16.938 1 91 82 MET A C 1
ATOM 633 O O . MET A 1 82 ? -7.723 46.594 17.484 1 91 82 MET A O 1
ATOM 637 N N . ALA A 1 83 ? -8.773 45.25 16.094 1 89.88 83 ALA A N 1
ATOM 638 C CA . ALA A 1 83 ? -9.797 46.219 15.75 1 89.88 83 ALA A CA 1
ATOM 639 C C . ALA A 1 83 ? -10.656 46.562 16.969 1 89.88 83 ALA A C 1
ATOM 641 O O . ALA A 1 83 ? -10.969 47.75 17.203 1 89.88 83 ALA A O 1
ATOM 642 N N . ALA A 1 84 ? -11 45.562 17.703 1 89.5 84 ALA A N 1
ATOM 643 C CA . ALA A 1 84 ? -11.844 45.75 18.875 1 89.5 84 ALA A CA 1
ATOM 644 C C . ALA A 1 84 ? -11.102 46.562 19.953 1 89.5 84 ALA A C 1
ATOM 646 O O . ALA A 1 84 ? -11.695 47.406 20.625 1 89.5 84 ALA A O 1
ATOM 647 N N . LEU A 1 85 ? -9.875 46.312 20.125 1 91.56 85 LEU A N 1
ATOM 648 C CA . LEU A 1 85 ? -9.094 46.938 21.188 1 91.56 85 LEU A CA 1
ATOM 649 C C . LEU A 1 85 ? -8.492 48.25 20.719 1 91.56 85 LEU A C 1
ATOM 651 O O . LEU A 1 85 ? -8.039 49.062 21.547 1 91.56 85 LEU A O 1
ATOM 655 N N . GLY A 1 86 ? -8.586 48.531 19.453 1 85.75 86 GLY A N 1
ATOM 656 C CA . GLY A 1 86 ? -8.016 49.75 18.906 1 85.75 86 GLY A CA 1
ATOM 657 C C . GLY A 1 86 ? -6.504 49.75 18.875 1 85.75 86 GLY A C 1
ATOM 658 O O . GLY A 1 86 ? -5.871 50.812 19 1 85.75 86 GLY A O 1
ATOM 659 N N . GLU A 1 87 ? -6.031 48.594 19.016 1 77.31 87 GLU A N 1
ATOM 660 C CA . GLU A 1 87 ? -4.582 48.438 18.953 1 77.31 87 GLU A CA 1
ATOM 661 C C . GLU A 1 87 ? -4.125 48.125 17.531 1 77.31 87 GLU A C 1
ATOM 663 O O . GLU A 1 87 ? -4.645 47.219 16.891 1 77.31 87 GLU A O 1
ATOM 668 N N . LEU A 1 88 ? -3.529 49.125 16.891 1 68.38 88 LEU A N 1
ATOM 669 C CA . LEU A 1 88 ? -3.059 48.906 15.523 1 68.38 88 LEU A CA 1
ATOM 670 C C . LEU A 1 88 ? -1.617 48.406 15.523 1 68.38 88 LEU A C 1
ATOM 672 O O . LEU A 1 88 ? -1.158 47.812 14.539 1 68.38 88 LEU A O 1
ATOM 676 N N . ASN A 1 89 ? -0.87 48.656 16.578 1 61.19 89 ASN A N 1
ATOM 677 C CA . ASN A 1 89 ? 0.581 48.5 16.531 1 61.19 89 ASN A CA 1
ATOM 678 C C . ASN A 1 89 ? 0.994 47.031 16.625 1 61.19 89 ASN A C 1
ATOM 680 O O . ASN A 1 89 ? 2.168 46.688 16.453 1 61.19 89 ASN A O 1
ATOM 684 N N . VAL A 1 90 ? 0.246 46.219 16.984 1 55.59 90 VAL A N 1
ATOM 685 C CA . VAL A 1 90 ? 0.812 44.906 17.219 1 55.59 90 VAL A CA 1
ATOM 686 C C . VAL A 1 90 ? 1.414 44.344 15.93 1 55.59 90 VAL A C 1
ATOM 688 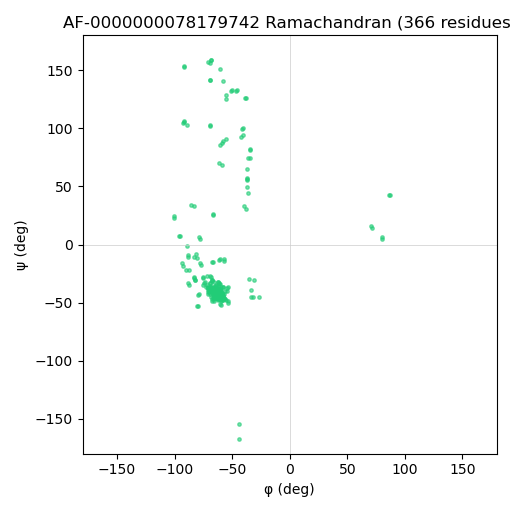O O . VAL A 1 90 ? 2.412 43.625 15.953 1 55.59 90 VAL A O 1
ATOM 691 N N . TYR A 1 91 ? 0.763 44.688 14.773 1 54.56 91 TYR A N 1
ATOM 692 C CA . TYR A 1 91 ? 1.284 44.156 13.516 1 54.56 91 TYR A CA 1
ATOM 693 C C . TYR A 1 91 ? 2.391 45.062 12.977 1 54.56 91 TYR A C 1
ATOM 695 O O . TYR A 1 91 ? 2.252 45.656 11.906 1 54.56 91 TYR A O 1
ATOM 703 N N . SER A 1 92 ? 3.158 45.656 13.805 1 50.09 92 SER A N 1
ATOM 704 C CA . SER A 1 92 ? 4.262 46.406 13.195 1 50.09 92 SER A CA 1
ATOM 705 C C . SER A 1 92 ? 5.012 45.531 12.188 1 50.09 92 SER A C 1
ATOM 707 O O . SER A 1 92 ? 5.082 44.312 12.344 1 50.09 92 SER A O 1
ATOM 709 N N . PRO A 1 93 ? 5.246 46.094 11.062 1 50.38 93 PRO A N 1
ATOM 710 C CA . PRO A 1 93 ? 6.07 45.469 10.023 1 50.38 93 PRO A CA 1
ATOM 711 C C . PRO A 1 93 ? 7.18 44.594 10.609 1 50.38 93 PRO A C 1
ATOM 713 O O . PRO A 1 93 ? 7.598 43.594 9.977 1 50.38 93 PRO A O 1
ATOM 716 N N . ILE A 1 94 ? 7.867 45 11.547 1 50.09 94 ILE A N 1
ATOM 717 C CA . ILE A 1 94 ? 9.008 44.344 12.133 1 50.09 94 ILE A CA 1
ATOM 718 C C . ILE A 1 94 ? 8.602 42.906 12.555 1 50.09 94 ILE A C 1
ATOM 720 O O . ILE A 1 94 ? 9.367 41.969 12.383 1 50.09 94 ILE A O 1
ATOM 724 N N . GLN A 1 95 ? 7.395 42.75 13.039 1 53.56 95 GLN A N 1
ATOM 725 C CA . GLN A 1 95 ? 6.938 41.438 13.484 1 53.56 95 GLN A CA 1
ATOM 726 C C . GLN A 1 95 ? 6.598 40.531 12.289 1 53.56 95 GLN A C 1
ATOM 728 O O . GLN A 1 95 ? 6.719 39.312 12.375 1 53.56 95 GLN A O 1
ATOM 733 N N . SER A 1 96 ? 6.195 41.25 11.234 1 53.66 96 SER A N 1
ATOM 734 C CA . SER A 1 96 ? 5.934 40.562 9.977 1 53.66 96 SER A CA 1
ATOM 735 C C . SER A 1 96 ? 7.215 39.969 9.398 1 53.66 96 SER A C 1
ATOM 737 O O . SER A 1 96 ? 7.176 38.969 8.688 1 53.66 96 SER A O 1
ATOM 739 N N . GLU A 1 97 ? 8.273 40.844 9.484 1 53.22 97 GLU A N 1
ATOM 740 C CA . GLU A 1 97 ? 9.539 40.406 8.898 1 53.22 97 GLU A CA 1
ATOM 741 C C . GLU A 1 97 ? 9.984 39.094 9.5 1 53.22 97 GLU A C 1
ATOM 743 O O . GLU A 1 97 ? 10.641 38.281 8.828 1 53.22 97 GLU A O 1
ATOM 748 N N . LYS A 1 98 ? 9.805 38.969 10.773 1 55.97 98 LYS A N 1
ATOM 749 C CA . LYS A 1 98 ? 10.273 37.781 11.461 1 55.97 98 LYS A CA 1
ATOM 750 C C . LYS A 1 98 ? 9.328 36.594 11.234 1 55.97 98 LYS A C 1
ATOM 752 O O . LYS A 1 98 ? 9.477 35.562 11.852 1 55.97 98 LYS A O 1
ATOM 757 N N . ARG A 1 99 ? 8.398 37 10.359 1 57.97 99 ARG A N 1
ATOM 758 C CA . ARG A 1 99 ? 7.367 36 10.141 1 57.97 99 ARG A CA 1
ATOM 759 C C . ARG A 1 99 ? 7.922 34.781 9.375 1 57.97 99 ARG A C 1
ATOM 761 O O . ARG A 1 99 ? 8.547 34.969 8.32 1 57.97 99 ARG A O 1
ATOM 768 N N . SER A 1 100 ? 8.125 33.875 10.07 1 64 100 SER A N 1
ATOM 769 C CA . SER A 1 100 ? 8.586 32.594 9.539 1 64 100 SER A CA 1
ATOM 770 C C . SER A 1 100 ? 7.902 32.25 8.219 1 64 100 SER A C 1
ATOM 772 O O . SER A 1 100 ? 6.73 32.594 8.016 1 64 100 SER A O 1
ATOM 774 N N . SER A 1 101 ? 8.797 31.984 7.277 1 81.5 101 SER A N 1
ATOM 775 C CA . SER A 1 101 ? 8.281 31.656 5.953 1 81.5 101 SER A CA 1
ATOM 776 C C . SER A 1 101 ? 7.527 30.328 5.973 1 81.5 101 SER A C 1
ATOM 778 O O . SER A 1 101 ? 6.656 30.078 5.137 1 81.5 101 SER A O 1
ATOM 780 N N . SER A 1 102 ? 7.723 29.562 7.051 1 93.5 102 SER A N 1
ATOM 781 C CA . SER A 1 102 ? 7.012 28.281 7.109 1 93.5 102 SER A CA 1
ATOM 782 C C . SER A 1 102 ? 5.672 28.438 7.824 1 93.5 102 SER A C 1
ATOM 784 O O . SER A 1 102 ? 5.48 29.359 8.617 1 93.5 102 SER A O 1
ATOM 786 N N . LEU A 1 103 ? 4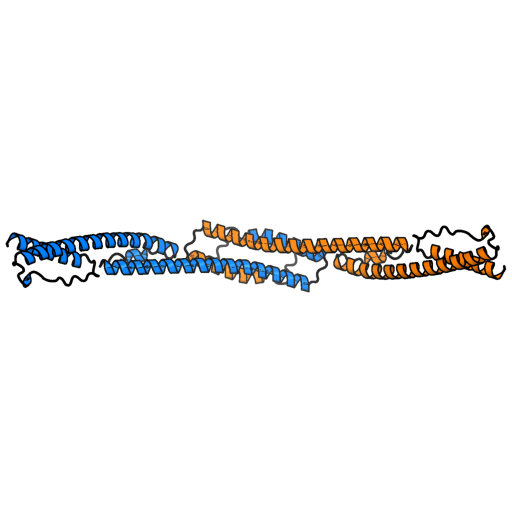.766 27.656 7.547 1 96.38 103 LEU A N 1
ATOM 787 C CA . LEU A 1 103 ? 3.424 27.719 8.117 1 96.38 103 LEU A CA 1
ATOM 788 C C . LEU A 1 103 ? 3.461 27.469 9.617 1 96.38 103 LEU A C 1
ATOM 790 O O . LEU A 1 103 ? 2.803 28.188 10.383 1 96.38 103 LEU A O 1
ATOM 794 N N . LYS A 1 104 ? 4.254 26.531 10.008 1 96.12 104 LYS A N 1
ATOM 795 C CA . LYS A 1 104 ? 4.41 26.266 11.438 1 96.12 104 LYS A CA 1
ATOM 796 C C . LYS A 1 104 ? 4.996 27.484 12.156 1 96.12 104 LYS A C 1
ATOM 798 O O . LYS A 1 104 ? 4.578 27.812 13.273 1 96.12 104 LYS A O 1
ATOM 803 N N . GLY A 1 105 ? 5.945 28.094 11.516 1 92.81 105 GLY A N 1
ATOM 804 C CA . GLY A 1 105 ? 6.547 29.281 12.086 1 92.81 105 GLY A CA 1
ATOM 805 C C . GLY A 1 105 ? 5.57 30.438 12.227 1 92.81 105 GLY A C 1
ATOM 806 O O . GLY A 1 105 ? 5.562 31.125 13.242 1 92.81 105 GLY A O 1
ATOM 807 N N . LYS A 1 106 ? 4.719 30.609 11.297 1 93.25 106 LYS A N 1
ATOM 808 C CA . LYS A 1 106 ? 3.695 31.656 11.336 1 93.25 106 LYS A CA 1
ATOM 809 C C . LYS A 1 106 ? 2.695 31.406 12.461 1 93.25 106 LYS A C 1
ATOM 811 O O . LYS A 1 106 ? 2.383 32.312 13.234 1 93.25 106 LYS A O 1
ATOM 816 N N . LEU A 1 107 ? 2.285 30.203 12.516 1 94.06 107 LEU A N 1
ATOM 817 C CA . LEU A 1 107 ? 1.311 29.859 13.539 1 94.06 107 LEU A CA 1
ATOM 818 C C . LEU A 1 107 ? 1.894 30.062 14.938 1 94.06 107 LEU A C 1
ATOM 820 O O . LEU A 1 107 ? 1.21 30.562 15.836 1 94.06 107 LEU A O 1
ATOM 824 N N . ALA A 1 108 ? 3.133 29.719 15.086 1 92.88 108 ALA A N 1
ATOM 825 C CA . ALA A 1 108 ? 3.801 29.844 16.391 1 92.88 108 ALA A CA 1
ATOM 826 C C . ALA A 1 108 ? 3.973 31.297 16.781 1 92.88 108 ALA A C 1
ATOM 828 O O . ALA A 1 108 ? 3.969 31.641 17.969 1 92.88 108 ALA A O 1
ATOM 829 N N . SER A 1 109 ? 4.113 32.156 15.836 1 91.25 109 SER A N 1
ATOM 830 C CA . SER A 1 109 ? 4.312 33.562 16.109 1 91.25 109 SER A CA 1
ATOM 831 C C . SER A 1 109 ? 2.986 34.281 16.391 1 91.25 109 SER A C 1
ATOM 833 O O . SER A 1 109 ? 2.924 35.188 17.219 1 91.25 109 SER A O 1
ATOM 835 N N . ILE A 1 110 ? 1.925 33.812 15.789 1 91.5 110 ILE A N 1
ATOM 836 C CA . ILE A 1 110 ? 0.641 34.5 15.859 1 91.5 110 ILE A CA 1
ATOM 837 C C . ILE A 1 110 ? -0.133 34.031 17.094 1 91.5 110 ILE A C 1
ATOM 839 O O . ILE A 1 110 ? -0.811 34.844 17.734 1 91.5 110 ILE A O 1
ATOM 843 N N . SER A 1 111 ? 0.056 32.812 17.375 1 93.19 111 SER A N 1
ATOM 844 C CA . SER A 1 111 ? -0.765 32.188 18.422 1 93.19 111 SER A CA 1
ATOM 845 C C . SER A 1 111 ? -0.584 32.906 19.75 1 93.19 111 SER A C 1
ATOM 847 O O . SER A 1 111 ? -1.564 33.281 20.406 1 93.19 111 SER A O 1
ATOM 849 N N . PRO A 1 112 ? 0.634 33.125 20.25 1 94.44 112 PRO A N 1
ATOM 850 C CA . PRO A 1 112 ? 0.788 33.812 21.531 1 94.44 112 PRO A CA 1
ATOM 851 C C . PRO A 1 112 ? 0.231 35.25 21.5 1 94.44 112 PRO A C 1
ATOM 853 O O . PRO A 1 112 ? -0.288 35.719 22.5 1 94.44 112 PRO A O 1
ATOM 856 N N . LEU A 1 113 ? 0.284 35.938 20.391 1 91.69 113 LEU A N 1
ATOM 857 C CA . LEU A 1 113 ? -0.248 37.281 20.266 1 91.69 113 LEU A CA 1
ATOM 858 C C . LEU A 1 113 ? -1.765 37.281 20.422 1 91.69 113 LEU A C 1
ATOM 860 O O . LEU A 1 113 ? -2.318 38.156 21.109 1 91.69 113 LEU A O 1
ATOM 864 N N . VAL A 1 114 ? -2.369 36.281 19.781 1 94.5 114 VAL A N 1
ATOM 865 C CA . VAL A 1 114 ? -3.824 36.188 19.859 1 94.5 114 VAL A CA 1
ATOM 866 C C . VAL A 1 114 ? -4.254 35.938 21.297 1 94.5 114 VAL A C 1
ATOM 868 O O . VAL A 1 114 ? -5.207 36.562 21.781 1 94.5 114 VAL A O 1
ATOM 871 N N . GLU A 1 115 ? -3.566 35.094 21.938 1 95.88 115 GLU A N 1
ATOM 872 C CA . GLU A 1 115 ? -3.896 34.781 23.328 1 95.88 115 GLU A CA 1
ATOM 873 C C . GLU A 1 115 ? -3.75 36.031 24.219 1 95.88 115 GLU A C 1
ATOM 875 O O . GLU A 1 115 ? -4.594 36.281 25.078 1 95.88 115 GLU A O 1
ATOM 880 N N . ASP A 1 116 ? -2.713 36.812 24.031 1 94.69 116 ASP A N 1
ATOM 881 C CA . ASP A 1 116 ? -2.492 38.031 24.797 1 94.69 116 ASP A CA 1
ATOM 882 C C . ASP A 1 116 ? -3.615 39.031 24.562 1 94.69 116 ASP A C 1
ATOM 884 O O . ASP A 1 116 ? -4.117 39.656 25.5 1 94.69 116 ASP A O 1
ATOM 888 N N . LEU A 1 117 ? -3.988 39.125 23.344 1 93.94 117 LEU A N 1
ATOM 889 C CA . LEU A 1 117 ? -5.02 40.125 23 1 93.94 117 LEU A CA 1
ATOM 890 C C . LEU A 1 117 ? -6.383 39.656 23.531 1 93.94 117 LEU A C 1
ATOM 892 O O . LEU A 1 117 ? -7.215 40.5 23.906 1 93.94 117 LEU A O 1
ATOM 896 N N . ARG A 1 118 ? -6.562 38.375 23.453 1 96.12 118 ARG A N 1
ATOM 897 C CA . ARG A 1 118 ? -7.797 37.875 24.031 1 96.12 118 ARG A CA 1
ATOM 898 C C . ARG A 1 118 ? -7.91 38.219 25.5 1 96.12 118 ARG A C 1
ATOM 900 O O . ARG A 1 118 ? -8.977 38.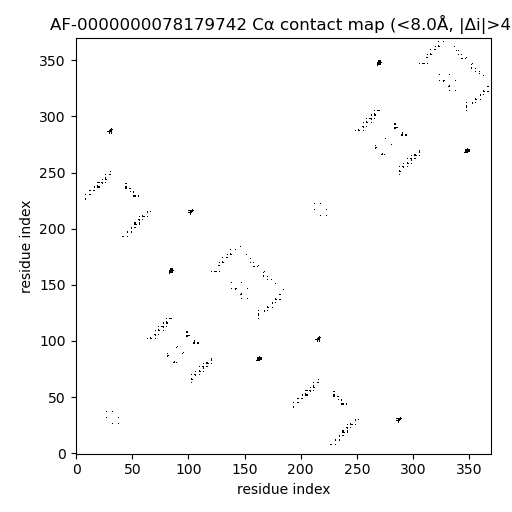656 25.969 1 96.12 118 ARG A O 1
ATOM 907 N N . LYS A 1 119 ? -6.832 38.094 26.219 1 96.75 119 LYS A N 1
ATOM 908 C CA . LYS A 1 119 ? -6.797 38.438 27.641 1 96.75 119 LYS A CA 1
ATOM 909 C C . LYS A 1 119 ? -7.027 39.938 27.844 1 96.75 119 LYS A C 1
ATOM 911 O O . LYS A 1 119 ? -7.754 40.344 28.75 1 96.75 119 LYS A O 1
ATOM 916 N N . LYS A 1 120 ? -6.414 40.688 27.047 1 94.12 120 LYS A N 1
ATOM 917 C CA . LYS A 1 120 ? -6.582 42.125 27.125 1 94.12 120 LYS A CA 1
ATOM 918 C C . LYS A 1 120 ? -8.031 42.531 26.859 1 94.12 120 LYS A C 1
ATOM 920 O O . LYS A 1 120 ? -8.562 43.438 27.516 1 94.12 120 LYS A O 1
ATOM 925 N N . LYS A 1 121 ? -8.555 41.906 25.875 1 95.31 121 LYS A N 1
ATOM 926 C CA . LYS A 1 121 ? -9.945 42.188 25.562 1 95.31 121 LYS A CA 1
ATOM 927 C C . LYS A 1 121 ? -10.852 41.875 26.75 1 95.31 121 LYS A C 1
ATOM 929 O O . LYS A 1 121 ? -11.75 42.688 27.078 1 95.31 121 LYS A O 1
ATOM 934 N N . GLU A 1 122 ? -10.656 40.781 27.312 1 95.88 122 GLU A N 1
ATOM 935 C CA . GLU A 1 122 ? -11.453 40.375 28.469 1 95.88 122 GLU A CA 1
ATOM 936 C C . GLU A 1 122 ? -11.297 41.406 29.594 1 95.88 122 GLU A C 1
ATOM 938 O O . GLU A 1 122 ? -12.281 41.75 30.25 1 95.88 122 GLU A O 1
ATOM 943 N N . GLU A 1 123 ? -10.094 41.781 29.891 1 95.25 123 GLU A N 1
ATOM 944 C CA . GLU A 1 123 ? -9.828 42.781 30.922 1 95.25 123 GLU A CA 1
ATOM 945 C C . GLU A 1 123 ? -10.523 44.094 30.594 1 95.25 123 GLU A C 1
ATOM 947 O O . GLU A 1 123 ? -11.117 44.719 31.484 1 95.25 123 GLU A O 1
ATOM 952 N N . ARG A 1 124 ? -10.414 44.531 29.312 1 94.12 124 ARG A N 1
ATOM 953 C CA . ARG A 1 124 ? -11.055 45.75 28.859 1 94.12 124 ARG A CA 1
ATOM 954 C C . ARG A 1 124 ? -12.57 45.688 29.016 1 94.12 124 ARG A C 1
ATOM 956 O O . ARG A 1 124 ? -13.211 46.656 29.406 1 94.12 124 ARG A O 1
ATOM 963 N N . MET A 1 125 ? -13.07 44.531 28.703 1 94.06 125 MET A N 1
ATOM 964 C CA . MET A 1 125 ? -14.516 44.344 28.812 1 94.06 125 MET A CA 1
ATOM 965 C C . MET A 1 125 ? -14.969 44.438 30.266 1 94.06 125 MET A C 1
ATOM 967 O O . MET A 1 125 ? -16.016 45.031 30.547 1 94.06 125 MET A O 1
ATOM 971 N N . LYS A 1 126 ? -14.172 43.938 31.125 1 95 126 LYS A N 1
ATOM 972 C CA . LYS A 1 126 ? -14.484 44.031 32.562 1 95 126 LYS A CA 1
ATOM 973 C C . LYS A 1 126 ? -14.43 45.469 33.031 1 95 126 LYS A C 1
ATOM 975 O O . LYS A 1 126 ? -15.289 45.906 33.812 1 95 126 LYS A O 1
ATOM 980 N N . GLN A 1 127 ? -13.445 46.188 32.656 1 93.94 127 GLN A N 1
ATOM 981 C CA . GLN A 1 127 ? -13.305 47.594 33.031 1 93.94 127 GLN A CA 1
ATOM 982 C C . GLN A 1 127 ? -14.5 48.406 32.531 1 93.94 127 GLN A C 1
ATOM 984 O O . GLN A 1 127 ? -15.055 49.219 33.281 1 93.94 127 GLN A O 1
ATOM 989 N N . PHE A 1 128 ? -14.883 48.156 31.328 1 91.94 128 PHE A N 1
ATOM 990 C CA . PHE A 1 128 ? -16.031 48.844 30.781 1 91.94 128 PHE A CA 1
ATOM 991 C C . PHE A 1 128 ? -17.297 48.5 31.578 1 91.94 128 PHE A C 1
ATOM 993 O O . PHE A 1 128 ? -18.094 49.406 31.875 1 91.94 128 PHE A O 1
ATOM 1000 N N . ALA A 1 129 ? -17.422 47.312 31.797 1 92.75 129 ALA A N 1
ATOM 1001 C CA . ALA A 1 129 ? -18.594 46.875 32.531 1 92.75 129 ALA A CA 1
ATOM 1002 C C . ALA A 1 129 ? -18.656 47.531 33.906 1 92.75 129 ALA A C 1
ATOM 1004 O O . ALA A 1 129 ? -19.719 47.969 34.375 1 92.75 129 ALA A O 1
ATOM 1005 N N . ASP A 1 130 ? -17.547 47.594 34.594 1 94.25 130 ASP A N 1
ATOM 1006 C CA . ASP A 1 130 ? -17.469 48.188 35.906 1 94.25 130 ASP A CA 1
ATOM 1007 C C . ASP A 1 130 ? -17.828 49.688 35.844 1 94.25 130 ASP A C 1
ATOM 1009 O O . ASP A 1 130 ? -18.594 50.156 36.688 1 94.25 130 ASP A O 1
ATOM 1013 N N . ILE A 1 131 ? -17.266 50.375 34.906 1 92.06 131 ILE A N 1
ATOM 1014 C CA . ILE A 1 131 ? -17.5 51.812 34.75 1 92.06 131 ILE A CA 1
ATOM 1015 C C . ILE A 1 131 ? -18.969 52.062 34.406 1 92.06 131 ILE A C 1
ATOM 1017 O O . ILE A 1 131 ? -19.594 52.969 34.969 1 92.06 131 ILE A O 1
ATOM 1021 N N . LYS A 1 132 ? -19.5 51.25 33.562 1 88.69 132 LYS A N 1
ATOM 1022 C CA . LYS A 1 132 ? -20.891 51.406 33.188 1 88.69 132 LYS A CA 1
ATOM 1023 C C . LYS A 1 132 ? -21.812 51.156 34.375 1 88.69 132 LYS A C 1
ATOM 1025 O O . LYS A 1 132 ? -22.812 51.875 34.562 1 88.69 132 LYS A O 1
ATOM 1030 N N . ALA A 1 133 ? -21.469 50.25 35.125 1 92.19 133 ALA A N 1
ATOM 1031 C CA . ALA A 1 133 ? -22.266 49.938 36.312 1 92.19 133 ALA A CA 1
ATOM 1032 C C . ALA A 1 133 ? -22.234 51.125 37.281 1 92.19 133 ALA A C 1
ATOM 1034 O O . ALA A 1 133 ? -23.25 51.438 37.906 1 92.19 133 ALA A O 1
ATOM 1035 N N . GLN A 1 134 ? -21.156 51.719 37.406 1 91.62 134 GLN A N 1
ATOM 1036 C CA . GLN A 1 134 ? -21 52.844 38.312 1 91.62 134 GLN A CA 1
ATOM 1037 C C . GLN A 1 134 ? -21.766 54.062 37.812 1 91.62 134 GLN A C 1
ATOM 1039 O O . GLN A 1 134 ? -22.406 54.781 38.594 1 91.62 134 GLN A O 1
ATOM 1044 N N . ILE A 1 135 ? -21.75 54.188 36.594 1 86.06 135 ILE A N 1
ATOM 1045 C CA . ILE A 1 135 ? -22.469 55.312 35.969 1 86.06 135 ILE A CA 1
ATOM 1046 C C . ILE A 1 135 ? -23.984 55.125 36.156 1 86.06 135 ILE A C 1
ATOM 1048 O O . ILE A 1 135 ? -24.688 56.062 36.531 1 86.06 135 ILE A O 1
ATOM 1052 N N . GLU A 1 136 ? -24.406 53.938 35.875 1 88 136 GLU A N 1
ATOM 1053 C CA . GLU A 1 136 ? -25.828 53.625 36.031 1 88 136 GLU A CA 1
ATOM 1054 C C . GLU A 1 136 ? -26.281 53.812 37.469 1 88 136 GLU A C 1
ATOM 1056 O O . GLU A 1 136 ? -27.375 54.312 37.75 1 88 136 GLU A O 1
ATOM 1061 N N . LYS A 1 137 ? -25.422 53.438 38.312 1 89.25 137 LYS A N 1
ATOM 1062 C CA . LYS A 1 137 ? -25.75 53.562 39.75 1 89.25 137 LYS A CA 1
ATOM 1063 C C . LYS A 1 137 ? -25.844 55 40.156 1 89.25 137 LYS A C 1
ATOM 1065 O O . LYS A 1 137 ? -26.812 55.406 40.812 1 89.25 137 LYS A O 1
ATOM 1070 N N . ILE A 1 138 ? -24.906 55.812 39.812 1 86.81 138 ILE A N 1
ATOM 1071 C CA . ILE A 1 138 ? -24.875 57.219 40.188 1 86.81 138 ILE A CA 1
ATOM 1072 C C . ILE A 1 138 ? -26.031 57.969 39.5 1 86.81 138 ILE A C 1
ATOM 1074 O O . ILE A 1 138 ? -26.688 58.812 40.125 1 86.81 138 ILE A O 1
ATOM 1078 N N . SER A 1 139 ? -26.266 57.594 38.281 1 83.25 139 SER A N 1
ATOM 1079 C CA . SER A 1 139 ? -27.359 58.219 37.562 1 83.25 139 SER A CA 1
ATOM 1080 C C . SER A 1 139 ? -28.703 57.875 38.188 1 83.25 139 SER A C 1
ATOM 1082 O O . SER A 1 139 ? -29.609 58.719 38.219 1 83.25 139 SER A O 1
ATOM 1084 N N . GLY A 1 140 ? -28.844 56.688 38.562 1 84.62 140 GLY A N 1
ATOM 1085 C CA . GLY A 1 140 ? -30.062 56.281 39.25 1 84.62 140 GLY A CA 1
ATOM 1086 C C . GLY A 1 140 ? -30.297 57 40.562 1 84.62 140 GLY A C 1
ATOM 1087 O O . GLY A 1 140 ? -31.406 57.438 40.844 1 84.62 140 GLY A O 1
ATOM 1088 N N . GLU A 1 141 ? -29.266 57.25 41.312 1 84.44 141 GLU A N 1
ATOM 1089 C CA . GLU A 1 141 ? -29.328 57.938 42.594 1 84.44 141 GLU A CA 1
ATOM 1090 C C . GLU A 1 141 ? -29.672 59.438 42.406 1 84.44 141 GLU A C 1
ATOM 1092 O O . GLU A 1 141 ? -30.453 60 43.156 1 84.44 141 GLU A O 1
ATOM 1097 N N . MET A 1 142 ? -29.109 60 41.438 1 81.94 142 MET A N 1
ATOM 1098 C CA . MET A 1 142 ? -29.359 61.406 41.156 1 81.94 142 MET A CA 1
ATOM 1099 C C . MET A 1 142 ? -30.781 61.625 40.656 1 81.94 142 MET A C 1
ATOM 1101 O O . MET A 1 142 ? -31.406 62.656 40.969 1 81.94 142 MET A O 1
ATOM 1105 N N . SER A 1 143 ? -31.234 60.625 39.812 1 81.44 143 SER A N 1
ATOM 1106 C CA . SER A 1 143 ? -32.594 60.719 39.312 1 81.44 143 SER A CA 1
ATOM 1107 C C . SER A 1 143 ? -33.594 60.594 40.469 1 81.44 143 SER A C 1
ATOM 1109 O O . SER A 1 143 ? -34.656 61.25 40.469 1 81.44 143 SER A O 1
ATOM 1111 N N . GLU A 1 144 ? -33.344 59.844 41.344 1 80 144 GLU A N 1
ATOM 1112 C CA . GLU A 1 144 ? -34.219 59.625 42.5 1 80 144 GLU A CA 1
ATOM 1113 C C . GLU A 1 144 ? -34.281 60.875 43.375 1 80 144 GLU A C 1
ATOM 1115 O O . GLU A 1 144 ? -35.344 61.219 43.938 1 80 144 GLU A O 1
ATOM 1120 N N . TYR A 1 145 ? -33.281 61.719 43.5 1 76.75 145 TYR A N 1
ATOM 1121 C CA . TYR A 1 145 ? -33.25 62.906 44.344 1 76.75 145 TYR A CA 1
ATOM 1122 C C . TYR A 1 145 ? -33.625 64.188 43.562 1 76.75 145 TYR A C 1
ATOM 1124 O O . TYR A 1 145 ? -33.656 65.25 44.125 1 76.75 145 TYR A O 1
ATOM 1132 N N . GLY A 1 146 ? -34.062 64.125 42.312 1 73 146 GLY A N 1
ATOM 1133 C CA . GLY A 1 146 ? -34.562 65.188 41.531 1 73 146 GLY A CA 1
ATOM 1134 C C . GLY A 1 146 ? -33.469 66.062 40.906 1 73 146 GLY A C 1
ATOM 1135 O O . GLY A 1 146 ? -33.719 67.188 40.469 1 73 146 GLY A O 1
ATOM 1136 N N . TYR A 1 147 ? -32.312 65.688 41.031 1 63.16 147 TYR A N 1
ATOM 1137 C CA . TYR A 1 147 ? -31.172 66.5 40.594 1 63.16 147 TYR A CA 1
ATOM 1138 C C . TYR A 1 147 ? -30.844 66.188 39.125 1 63.16 147 TYR A C 1
ATOM 1140 O O . TYR A 1 147 ? -29.953 66.812 38.562 1 63.16 147 TYR A O 1
ATOM 1148 N N . LEU A 1 148 ? -31.531 65.312 38.531 1 59.72 148 LEU A N 1
ATOM 1149 C CA . LEU A 1 148 ? -31.125 64.938 37.188 1 59.72 148 LEU A CA 1
ATOM 1150 C C . LEU A 1 148 ? -31.188 66.125 36.25 1 59.72 148 LEU A C 1
ATOM 1152 O O . LEU A 1 148 ? -32.25 66.688 35.969 1 59.72 148 LEU A O 1
ATOM 1156 N N . SER A 1 149 ? -30.328 67.062 36.406 1 54.22 149 SER A N 1
ATOM 1157 C CA . SER A 1 149 ? -30.281 68.125 35.375 1 54.22 149 SER A CA 1
ATOM 1158 C C . SER A 1 149 ? -30.078 67.5 34 1 54.22 149 SER A C 1
ATOM 1160 O O . SER A 1 149 ? -29.453 66.438 33.875 1 54.22 149 SER A O 1
ATOM 1162 N N . THR A 1 150 ? -30.828 67.688 33 1 52.28 150 THR A N 1
ATOM 1163 C CA . THR A 1 150 ? -30.859 67.312 31.609 1 52.28 150 THR A CA 1
ATOM 1164 C C . THR A 1 150 ? -29.453 67.062 31.078 1 52.28 150 THR A C 1
ATOM 1166 O O . THR A 1 150 ? -29.219 66.188 30.281 1 52.28 150 THR A O 1
ATOM 1169 N N . ASN A 1 151 ? -28.562 67.938 31.406 1 50.66 151 ASN A N 1
ATOM 1170 C CA . ASN A 1 151 ? -27.25 67.938 30.797 1 50.66 151 ASN A CA 1
ATOM 1171 C C . ASN A 1 151 ? -26.375 66.812 31.234 1 50.66 151 ASN A C 1
ATOM 1173 O O . ASN A 1 151 ? -25.375 66.438 30.578 1 50.66 151 ASN A O 1
ATOM 1177 N N . SER A 1 152 ? -26.547 66.312 32.344 1 52.31 152 SER A N 1
ATOM 1178 C CA . SER A 1 152 ? -25.625 65.375 32.969 1 52.31 152 SER A CA 1
ATOM 1179 C C . SER A 1 152 ? -25.75 64 32.344 1 52.31 152 SER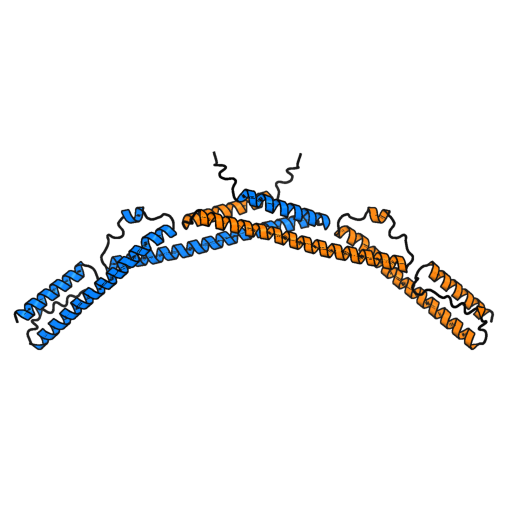 A C 1
ATOM 1181 O O . SER A 1 152 ? -24.969 63.125 32.656 1 52.31 152 SER A O 1
ATOM 1183 N N . ILE A 1 153 ? -26.984 63.688 31.984 1 52.06 153 ILE A N 1
ATOM 1184 C CA . ILE A 1 153 ? -27.125 62.344 31.406 1 52.06 153 ILE A CA 1
ATOM 1185 C C . ILE A 1 153 ? -26.391 62.281 30.062 1 52.06 153 ILE A C 1
ATOM 1187 O O . ILE A 1 153 ? -26.953 62.656 29.031 1 52.06 153 ILE A O 1
ATOM 1191 N N . SER A 1 154 ? -25.438 63.062 29.875 1 51.28 154 SER A N 1
ATOM 1192 C CA . SER A 1 154 ? -24.688 62.781 28.641 1 51.28 154 SER A CA 1
ATOM 1193 C C . SER A 1 154 ? -24.641 61.281 28.344 1 51.28 154 SER A C 1
ATOM 1195 O O . SER A 1 154 ? -24 60.531 29.078 1 51.28 154 SER A O 1
ATOM 1197 N N . THR A 1 155 ? -25.703 60.781 27.906 1 52.53 155 THR A N 1
ATOM 1198 C CA . THR A 1 155 ? -25.781 59.438 27.312 1 52.53 155 THR A CA 1
ATOM 1199 C C . THR A 1 155 ? -24.547 59.125 26.484 1 52.53 155 THR A C 1
ATOM 1201 O O . THR A 1 155 ? -24.375 59.719 25.391 1 52.53 155 THR A O 1
ATOM 1204 N N . LEU A 1 156 ? -23.406 59.156 26.906 1 53.72 156 LEU A N 1
ATOM 1205 C CA . LEU A 1 156 ? -22.266 58.719 26.125 1 53.72 156 LEU A CA 1
ATOM 1206 C C . LEU A 1 156 ? -22.641 57.531 25.234 1 53.72 156 LEU A C 1
ATOM 1208 O O . LEU A 1 156 ? -23.156 56.531 25.719 1 53.72 156 LEU A O 1
ATOM 1212 N N . SER A 1 157 ? -23.234 57.906 24.125 1 55.94 157 SER A N 1
ATOM 1213 C CA . SER A 1 157 ? -23.391 56.906 23.094 1 55.94 157 SER A CA 1
ATOM 1214 C C . SER A 1 157 ? -22.172 55.969 23.047 1 55.94 157 SER A C 1
ATOM 1216 O O . SER A 1 157 ? -21.203 56.25 22.344 1 55.94 157 SER A O 1
ATOM 1218 N N . MET A 1 158 ? -21.75 55.562 24.141 1 56.66 158 MET A N 1
ATOM 1219 C CA . MET A 1 158 ? -20.531 54.75 24.234 1 56.66 158 MET A CA 1
ATOM 1220 C C . MET A 1 158 ? -20.641 53.531 23.344 1 56.66 158 MET A C 1
ATOM 1222 O O . MET A 1 158 ? -21.578 52.719 23.484 1 56.66 158 MET A O 1
ATOM 1226 N N . ASN A 1 159 ? -20.172 53.75 22.125 1 60.19 159 ASN A N 1
ATOM 1227 C CA . ASN A 1 159 ? -20.078 52.562 21.25 1 60.19 159 ASN A CA 1
ATOM 1228 C C . ASN A 1 159 ? -19.562 51.344 22.016 1 60.19 159 ASN A C 1
ATOM 1230 O O . ASN A 1 159 ? -18.375 51.281 22.359 1 60.19 159 ASN A O 1
ATOM 1234 N N . GLU A 1 160 ? -20.453 50.531 22.406 1 63.59 160 GLU A N 1
ATOM 1235 C CA . GLU A 1 160 ? -20.172 49.344 23.188 1 63.59 160 GLU A CA 1
ATOM 1236 C C . GLU A 1 160 ? -19.234 48.375 22.453 1 63.59 160 GLU A C 1
ATOM 1238 O O . GLU A 1 160 ? -18.578 47.531 23.062 1 63.59 160 GLU A O 1
ATOM 1243 N N . GLU A 1 161 ? -19.078 48.656 21.219 1 73.75 161 GLU A N 1
ATOM 1244 C CA . GLU A 1 161 ? -18.25 47.75 20.438 1 73.75 161 GLU A CA 1
ATOM 1245 C C . GLU A 1 161 ? -16.797 48.219 20.375 1 73.75 161 GLU A C 1
ATOM 1247 O O . GLU A 1 161 ? -15.883 47.438 20.109 1 73.75 161 GLU A O 1
ATOM 1252 N N . ASP A 1 162 ? -16.719 49.438 20.734 1 84 162 ASP A N 1
ATOM 1253 C CA . ASP A 1 162 ? -15.383 50.031 20.75 1 84 162 ASP A CA 1
ATOM 1254 C C . ASP A 1 162 ? -14.734 49.875 22.125 1 84 162 ASP A C 1
ATOM 1256 O O . ASP A 1 162 ? -15.055 50.625 23.047 1 84 162 ASP A O 1
ATOM 1260 N N . LEU A 1 163 ? -13.766 48.969 22.266 1 90.19 163 LEU A N 1
ATOM 1261 C CA . LEU A 1 163 ? -13.078 48.719 23.531 1 90.19 163 LEU A CA 1
ATOM 1262 C C . LEU A 1 163 ? -11.711 49.406 23.562 1 90.19 163 LEU A C 1
ATOM 1264 O O . LEU A 1 163 ? -10.797 48.906 24.219 1 90.19 163 LEU A O 1
ATOM 1268 N N . SER A 1 164 ? -11.625 50.375 22.812 1 88.12 164 SER A N 1
ATOM 1269 C CA . SER A 1 164 ? -10.359 51.094 22.75 1 88.12 164 SER A CA 1
ATOM 1270 C C . SER A 1 164 ? -10.109 51.875 24.031 1 88.12 164 SER A C 1
ATOM 1272 O O . SER A 1 164 ? -11.039 52.156 24.797 1 88.12 164 SER A O 1
ATOM 1274 N N . LEU A 1 165 ? -8.797 52.125 24.219 1 87.56 165 LEU A N 1
ATOM 1275 C CA . LEU A 1 165 ? -8.406 52.875 25.406 1 87.56 165 LEU A CA 1
ATOM 1276 C C . LEU A 1 165 ? -9.031 54.281 25.391 1 87.56 165 LEU A C 1
ATOM 1278 O O . LEU A 1 165 ? -9.359 54.812 26.438 1 87.56 165 LEU A O 1
ATOM 1282 N N . ARG A 1 166 ? -9.164 54.781 24.219 1 87 166 ARG A N 1
ATOM 1283 C CA . ARG A 1 166 ? -9.781 56.094 24.078 1 87 166 ARG A CA 1
ATOM 1284 C C . ARG A 1 166 ? -11.227 56.062 24.578 1 87 166 ARG A C 1
ATOM 1286 O O . ARG A 1 166 ? -11.633 56.938 25.359 1 87 166 ARG A O 1
ATOM 1293 N N . ASN A 1 167 ? -11.898 55.094 24.172 1 89.19 167 ASN A N 1
ATOM 1294 C CA . ASN A 1 167 ? -13.289 54.969 24.594 1 89.19 167 ASN A CA 1
ATOM 1295 C C . ASN A 1 167 ? -13.398 54.719 26.094 1 89.19 167 ASN A C 1
ATOM 1297 O O . ASN A 1 167 ? -14.281 55.281 26.75 1 89.19 167 ASN A O 1
ATOM 1301 N N . LEU A 1 168 ? -12.531 53.938 26.609 1 89.56 168 LEU A N 1
ATOM 1302 C CA . LEU A 1 168 ? -12.523 53.688 28.047 1 89.56 168 LEU A CA 1
ATOM 1303 C C . LEU A 1 168 ? -12.273 54.938 28.844 1 89.56 168 LEU A C 1
ATOM 1305 O O . LEU A 1 168 ? -12.93 55.188 29.844 1 89.56 168 LEU A O 1
ATOM 1309 N N . SER A 1 169 ? -11.328 55.719 28.406 1 89.25 169 SER A N 1
ATOM 1310 C CA . SER A 1 169 ? -11 56.969 29.078 1 89.25 169 SER A CA 1
ATOM 1311 C C . SER A 1 169 ? -12.18 57.938 29.047 1 89.25 169 SER A C 1
ATOM 1313 O O . SER A 1 169 ? -12.406 58.656 30.016 1 89.25 169 SER A O 1
ATOM 1315 N N . GLU A 1 170 ? -12.898 57.969 27.969 1 88.25 170 GLU A N 1
ATOM 1316 C CA . GLU A 1 170 ? -14.086 58.812 27.859 1 88.25 170 GLU A CA 1
ATOM 1317 C C . GLU A 1 170 ? -15.148 58.406 28.891 1 88.25 170 GLU A C 1
ATOM 1319 O O . GLU A 1 170 ? -15.766 59.25 29.516 1 88.25 170 GLU A O 1
ATOM 1324 N N . HIS A 1 171 ? -15.297 57.156 29.031 1 87.62 171 HIS A N 1
ATOM 1325 C CA . HIS A 1 171 ? -16.25 56.656 30.016 1 87.62 171 HIS A CA 1
ATOM 1326 C C . HIS A 1 171 ? -15.781 56.969 31.438 1 87.62 171 HIS A C 1
ATOM 1328 O O . HIS A 1 171 ? -16.594 57.312 32.312 1 87.62 171 HIS A O 1
ATOM 1334 N N . GLN A 1 172 ? -14.562 56.875 31.594 1 89.69 172 GLN A N 1
ATOM 1335 C CA . GLN A 1 172 ? -14 57.188 32.906 1 89.69 172 GLN A CA 1
ATOM 1336 C C . GLN A 1 172 ? -14.172 58.656 33.219 1 89.69 172 GLN A C 1
ATOM 1338 O O . GLN A 1 172 ? -14.453 59.031 34.375 1 89.69 172 GLN A O 1
ATOM 1343 N N . THR A 1 173 ? -13.969 59.531 32.281 1 90.44 173 THR A N 1
ATOM 1344 C CA . THR A 1 173 ? -14.148 60.969 32.438 1 90.44 173 THR A CA 1
ATOM 1345 C C . THR A 1 173 ? -15.602 61.281 32.75 1 90.44 173 THR A C 1
ATOM 1347 O O . THR A 1 173 ? -15.883 62.125 33.625 1 90.44 173 THR A O 1
ATOM 1350 N N . HIS A 1 174 ? -16.438 60.625 32.094 1 86.94 174 HIS A N 1
ATOM 1351 C CA . HIS A 1 174 ? -17.859 60.812 32.375 1 86.94 174 HIS A CA 1
ATOM 1352 C C . HIS A 1 174 ? -18.219 60.406 33.781 1 86.94 174 HIS A C 1
ATOM 1354 O O . HIS A 1 174 ? -19 61.062 34.469 1 86.94 174 HIS A O 1
ATOM 1360 N N . LEU A 1 175 ? -17.703 59.312 34.125 1 88.75 175 LEU A N 1
ATOM 1361 C CA . LEU A 1 175 ? -17.969 58.812 35.469 1 88.75 175 LEU A CA 1
ATOM 1362 C C . LEU A 1 175 ? -17.469 59.812 36.531 1 88.75 175 LEU A C 1
ATOM 1364 O O . LEU A 1 175 ? -18.156 60.094 37.5 1 88.75 175 LEU A O 1
ATOM 1368 N N . ARG A 1 176 ? -16.281 60.344 36.281 1 89.25 176 ARG A N 1
ATOM 1369 C CA . ARG A 1 176 ? -15.727 61.312 37.219 1 89.25 176 ARG A CA 1
ATOM 1370 C C . ARG A 1 176 ? -16.578 62.562 37.281 1 89.25 176 ARG A C 1
ATOM 1372 O O . ARG A 1 176 ? -16.766 63.156 38.344 1 89.25 176 ARG A O 1
ATOM 1379 N N . ALA A 1 177 ? -17.141 62.969 36.188 1 86.5 177 ALA A N 1
ATOM 1380 C CA . ALA A 1 177 ? -18.016 64.125 36.125 1 86.5 177 ALA A CA 1
ATOM 1381 C C . ALA A 1 177 ? -19.297 63.906 36.906 1 86.5 177 ALA A C 1
ATOM 1383 O O . ALA A 1 177 ? -19.766 64.75 37.625 1 86.5 177 ALA A O 1
ATOM 1384 N N . LEU A 1 178 ? -19.797 62.719 36.781 1 84.5 178 LEU A N 1
ATOM 1385 C CA . LEU A 1 178 ? -21.016 62.375 37.5 1 84.5 178 LEU A CA 1
ATOM 1386 C C . LEU A 1 178 ? -20.766 62.312 39 1 84.5 178 LEU A C 1
ATOM 1388 O O . LEU A 1 178 ? -21.609 62.719 39.812 1 84.5 178 LEU A O 1
ATOM 1392 N N . GLN A 1 179 ? -19.641 61.812 39.281 1 86.69 179 GLN A N 1
ATOM 1393 C CA . GLN A 1 179 ? -19.281 61.719 40.688 1 86.69 179 GLN A CA 1
ATOM 1394 C C . GLN A 1 179 ? -19.125 63.094 41.312 1 86.69 179 GLN A C 1
ATOM 1396 O O . GLN A 1 179 ? -19.516 63.312 42.469 1 86.69 179 GLN A O 1
ATOM 1401 N N . SER A 1 180 ? -18.547 64 40.594 1 86.5 180 SER A N 1
ATOM 1402 C CA . SER A 1 180 ? -18.375 65.375 41.094 1 86.5 180 SER A CA 1
ATOM 1403 C C . SER A 1 180 ? -19.719 66.062 41.25 1 86.5 180 SER A C 1
ATOM 1405 O O . SER A 1 180 ? -19.906 66.812 42.188 1 86.5 180 SER A O 1
ATOM 1407 N N . GLU A 1 181 ? -20.641 65.875 40.406 1 82.75 181 GLU A N 1
ATOM 1408 C CA . GLU A 1 181 ? -21.969 66.438 40.469 1 82.75 181 GLU A CA 1
ATOM 1409 C C . GLU A 1 181 ? -22.781 65.875 41.625 1 82.75 181 GLU A C 1
ATOM 1411 O O . GLU A 1 181 ? -23.562 66.625 42.25 1 82.75 181 GLU A O 1
ATOM 1416 N N . LYS A 1 182 ? -22.562 64.625 41.781 1 79.38 182 LYS A N 1
ATOM 1417 C CA . LYS A 1 182 ? -23.281 63.969 42.875 1 79.38 182 LYS A CA 1
ATOM 1418 C C . LYS A 1 182 ? -22.844 64.562 44.25 1 79.38 182 LYS A C 1
ATOM 1420 O O . LYS A 1 182 ? -23.672 64.75 45.125 1 79.38 182 LYS A O 1
ATOM 1425 N N . VAL A 1 183 ? -21.578 64.812 44.344 1 74.31 183 VAL A N 1
ATOM 1426 C CA . VAL A 1 183 ? -21.047 65.312 45.594 1 74.31 183 VAL A CA 1
ATOM 1427 C C . VAL A 1 183 ? -21.484 66.75 45.781 1 74.31 183 VAL A C 1
ATOM 1429 O O . VAL A 1 183 ? -21.734 67.188 46.906 1 74.31 183 VAL A O 1
ATOM 1432 N N . CYS A 1 184 ? -21.609 67.562 44.75 1 70.12 184 CYS A N 1
ATOM 1433 C CA . CYS A 1 184 ? -21.969 69 44.844 1 70.12 184 CYS A CA 1
ATOM 1434 C C . CYS A 1 184 ? -23.469 69.188 44.938 1 70.12 184 CYS A C 1
ATOM 1436 O O . CYS A 1 184 ? -23.953 70.25 45.219 1 70.12 184 CYS A O 1
ATOM 1438 N N . SER A 1 185 ? -24.234 68.188 44.719 1 62.88 185 SER A N 1
ATOM 1439 C CA . SER A 1 185 ? -25.688 68.312 44.844 1 62.88 185 SER A CA 1
ATOM 1440 C C . SER A 1 185 ? -26.141 67.812 46.219 1 62.88 185 SER A C 1
ATOM 1442 O O . SER A 1 185 ? -27.125 68.375 46.75 1 62.88 185 SER A O 1
ATOM 1444 N N . MET B 1 1 ? 31.188 -8.094 -18.844 1 18.89 1 MET B N 1
ATOM 1445 C CA . MET B 1 1 ? 30.609 -6.926 -19.5 1 18.89 1 MET B CA 1
ATOM 1446 C C . MET B 1 1 ? 29.125 -6.809 -19.188 1 18.89 1 MET B C 1
ATOM 1448 O O . MET B 1 1 ? 28.312 -7.582 -19.703 1 18.89 1 MET B O 1
ATOM 1452 N N . LEU B 1 2 ? 28.672 -6.641 -17.984 1 24.66 2 LEU B N 1
ATOM 1453 C CA . LEU B 1 2 ? 27.375 -6.867 -17.344 1 24.66 2 LEU B CA 1
ATOM 1454 C C . LEU B 1 2 ? 26.281 -6.035 -18 1 24.66 2 LEU B C 1
ATOM 1456 O O . LEU B 1 2 ? 26.375 -4.805 -18.047 1 24.66 2 LEU B O 1
ATOM 1460 N N . ALA B 1 3 ? 25.562 -6.555 -19.234 1 27.19 3 ALA B N 1
ATOM 1461 C CA . ALA B 1 3 ? 24.734 -5.965 -20.281 1 27.19 3 ALA B CA 1
ATOM 1462 C C . ALA B 1 3 ? 23.75 -4.969 -19.703 1 27.19 3 ALA B C 1
ATOM 1464 O O . ALA B 1 3 ? 22.906 -5.328 -18.875 1 27.19 3 ALA B O 1
ATOM 1465 N N . ILE B 1 4 ? 23.984 -3.717 -19.609 1 33.62 4 ILE B N 1
ATOM 1466 C CA . ILE B 1 4 ? 23.297 -2.43 -19.531 1 33.62 4 ILE B CA 1
ATOM 1467 C C . ILE B 1 4 ? 22.062 -2.438 -20.438 1 33.62 4 ILE B C 1
ATOM 1469 O O . ILE B 1 4 ? 22.141 -2.025 -21.594 1 33.62 4 ILE B O 1
ATOM 1473 N N . GLY B 1 5 ? 21.391 -3.621 -20.656 1 29.36 5 GLY B N 1
ATOM 1474 C CA . GLY B 1 5 ? 20.391 -3.836 -21.672 1 29.36 5 GLY B CA 1
ATOM 1475 C C . GLY B 1 5 ? 19.375 -2.703 -21.781 1 29.36 5 GLY B C 1
ATOM 1476 O O . GLY B 1 5 ? 19.453 -1.742 -21 1 29.36 5 GLY B O 1
ATOM 1477 N N . SER B 1 6 ? 18.078 -2.949 -22.297 1 34.34 6 SER B N 1
ATOM 1478 C CA . SER B 1 6 ? 17.078 -1.995 -22.766 1 34.34 6 SER B CA 1
ATOM 1479 C C . SER B 1 6 ? 16.844 -0.888 -21.734 1 34.34 6 SER B C 1
ATOM 1481 O O . SER B 1 6 ? 17 -1.106 -20.531 1 34.34 6 SER B O 1
ATOM 1483 N N . PRO B 1 7 ? 16.812 0.436 -22 1 41.78 7 PRO B N 1
ATOM 1484 C CA . PRO B 1 7 ? 16.578 1.573 -21.109 1 41.78 7 PRO B CA 1
ATOM 1485 C C . PRO B 1 7 ? 15.531 1.275 -20.031 1 41.78 7 PRO B C 1
ATOM 1487 O O . PRO B 1 7 ? 14.336 1.17 -20.328 1 41.78 7 PRO B O 1
ATOM 1490 N N . GLY B 1 8 ? 15.508 0.399 -19.188 1 35.47 8 GLY B N 1
ATOM 1491 C CA . GLY B 1 8 ? 14.766 -0.531 -18.359 1 35.47 8 GLY B CA 1
ATOM 1492 C C . GLY B 1 8 ? 13.797 0.159 -17.406 1 35.47 8 GLY B C 1
ATOM 1493 O O . GLY B 1 8 ? 13.898 1.368 -17.188 1 35.47 8 GLY B O 1
ATOM 1494 N N . ILE B 1 9 ? 12.617 -0.525 -17 1 44.47 9 ILE B N 1
ATOM 1495 C CA . ILE B 1 9 ? 11.5 -0.225 -16.125 1 44.47 9 ILE B CA 1
ATOM 1496 C C . ILE B 1 9 ? 11.984 0.597 -14.93 1 44.47 9 ILE B C 1
ATOM 1498 O O . ILE B 1 9 ? 11.273 1.483 -14.453 1 44.47 9 ILE B O 1
ATOM 1502 N N . GLY B 1 10 ? 13.172 0.366 -14.594 1 48.62 10 GLY B N 1
ATOM 1503 C CA . GLY B 1 10 ? 13.672 1.014 -13.391 1 48.62 10 GLY B CA 1
ATOM 1504 C C . GLY B 1 10 ? 13.836 2.514 -13.547 1 48.62 10 GLY B C 1
ATOM 1505 O O . GLY B 1 10 ? 13.883 3.244 -12.555 1 48.62 10 GLY B O 1
ATOM 1506 N N . VAL B 1 11 ? 14.078 2.969 -14.836 1 50.75 11 VAL B N 1
ATOM 1507 C CA . VAL B 1 11 ? 14.43 4.371 -15.031 1 50.75 11 VAL B CA 1
ATOM 1508 C C . VAL B 1 11 ? 13.164 5.227 -15.008 1 50.75 11 VAL B C 1
ATOM 1510 O O . VAL B 1 11 ? 13.164 6.336 -14.469 1 50.75 11 VAL B O 1
ATOM 1513 N N . ARG B 1 12 ? 12.109 4.871 -15.875 1 51.62 12 ARG B N 1
ATOM 1514 C CA . ARG B 1 12 ? 10.906 5.684 -16 1 51.62 12 ARG B CA 1
ATOM 1515 C C . ARG B 1 12 ? 10.273 5.934 -14.633 1 51.62 12 ARG B C 1
ATOM 1517 O O . ARG B 1 12 ? 9.844 7.047 -14.344 1 51.62 12 ARG B O 1
ATOM 1524 N N . THR B 1 13 ? 10.086 4.828 -13.867 1 60.91 13 THR B N 1
ATOM 1525 C CA . THR B 1 13 ? 9.539 4.957 -12.516 1 60.91 13 THR B CA 1
ATOM 1526 C C . THR B 1 13 ? 10.398 5.883 -11.672 1 60.91 13 THR B C 1
ATOM 1528 O O . THR B 1 13 ? 9.883 6.609 -10.812 1 60.91 13 THR B O 1
ATOM 1531 N N . SER B 1 14 ? 11.539 6.0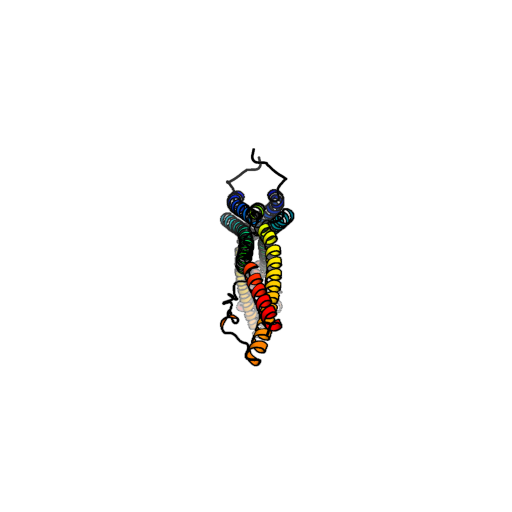47 -12.398 1 72.5 14 SER B N 1
ATOM 1532 C CA . SER B 1 14 ? 12.477 6.824 -11.586 1 72.5 14 SER B CA 1
ATOM 1533 C C . SER B 1 14 ? 12.188 8.32 -11.703 1 72.5 14 SER B C 1
ATOM 1535 O O . SER B 1 14 ? 12.211 9.039 -10.703 1 72.5 14 SER B O 1
ATOM 1537 N N . THR B 1 15 ? 11.625 8.719 -12.914 1 77.5 15 THR B N 1
ATOM 1538 C CA . THR B 1 15 ? 11.398 10.148 -13.094 1 77.5 15 THR B CA 1
ATOM 1539 C C . THR B 1 15 ? 10.141 10.594 -12.359 1 77.5 15 THR B C 1
ATOM 1541 O O . THR B 1 15 ? 10.133 11.641 -11.711 1 77.5 15 THR B O 1
ATOM 1544 N N . SER B 1 16 ? 9.055 9.742 -12.477 1 86.5 16 SER B N 1
ATOM 1545 C CA . SER B 1 16 ? 7.797 10.078 -11.828 1 86.5 16 SER B CA 1
ATOM 1546 C C . SER B 1 16 ? 7.938 10.062 -10.305 1 86.5 16 SER B C 1
ATOM 1548 O O . SER B 1 16 ? 7.449 10.961 -9.625 1 86.5 16 SER B O 1
ATOM 1550 N N . CYS B 1 17 ? 8.648 9.102 -9.875 1 88.25 17 CYS B N 1
ATOM 1551 C CA . CYS B 1 17 ? 8.875 9.023 -8.438 1 88.25 17 CYS B CA 1
ATOM 1552 C C . CYS B 1 17 ? 9.711 10.195 -7.949 1 88.25 17 CYS B C 1
ATOM 1554 O O . CYS B 1 17 ? 9.43 10.766 -6.891 1 88.25 17 CYS B O 1
ATOM 1556 N N . ASN B 1 18 ? 10.633 10.57 -8.789 1 89.06 18 ASN B N 1
ATOM 1557 C CA . ASN B 1 18 ? 11.484 11.703 -8.438 1 89.06 18 ASN B CA 1
ATOM 1558 C C . ASN B 1 18 ? 10.688 13.008 -8.406 1 89.06 18 ASN B C 1
ATOM 1560 O O . ASN B 1 18 ? 10.922 13.859 -7.547 1 89.06 18 ASN B O 1
ATOM 1564 N N . ALA B 1 19 ? 9.836 13.133 -9.383 1 92.94 19 ALA B N 1
ATOM 1565 C CA . ALA B 1 19 ? 8.984 14.312 -9.406 1 92.94 19 ALA B CA 1
ATOM 1566 C C . ALA B 1 19 ? 8.109 14.391 -8.156 1 92.94 19 ALA B C 1
ATOM 1568 O O . ALA B 1 19 ? 7.977 15.453 -7.547 1 92.94 19 ALA B O 1
ATOM 1569 N N . LEU B 1 20 ? 7.559 13.352 -7.766 1 95.44 20 LEU B N 1
ATOM 1570 C CA . LEU B 1 20 ? 6.703 13.297 -6.582 1 95.44 20 LEU B CA 1
ATOM 1571 C C . LEU B 1 20 ? 7.512 13.539 -5.312 1 95.44 20 LEU B C 1
ATOM 1573 O O . LEU B 1 20 ? 7.043 14.211 -4.391 1 95.44 20 LEU B O 1
ATOM 1577 N N . LEU B 1 21 ? 8.711 12.984 -5.352 1 94.38 21 LEU B N 1
ATOM 1578 C CA . LEU B 1 21 ? 9.578 13.211 -4.203 1 94.38 21 LEU B CA 1
ATOM 1579 C C . LEU B 1 21 ? 9.93 14.688 -4.062 1 94.38 21 LEU B C 1
ATOM 1581 O O . LEU B 1 21 ? 9.938 15.219 -2.949 1 94.38 21 LEU B O 1
ATOM 1585 N N . THR B 1 22 ? 10.203 15.352 -5.137 1 95.88 22 THR B N 1
ATOM 1586 C CA . THR B 1 22 ? 10.484 16.781 -5.129 1 95.88 22 THR B CA 1
ATOM 1587 C C . THR B 1 22 ? 9.281 17.562 -4.613 1 95.88 22 THR B C 1
ATOM 1589 O O . THR B 1 22 ? 9.438 18.484 -3.811 1 95.88 22 THR B O 1
ATOM 1592 N N . GLU B 1 23 ? 8.125 17.203 -5.109 1 96.75 23 GLU B N 1
ATOM 1593 C CA . GLU B 1 23 ? 6.898 17.828 -4.633 1 96.75 23 GLU B CA 1
ATOM 1594 C C . GLU B 1 23 ? 6.723 17.625 -3.131 1 96.75 23 GLU B C 1
ATOM 1596 O O . GLU B 1 23 ? 6.363 18.562 -2.412 1 96.75 23 GLU B O 1
ATOM 1601 N N . LEU B 1 24 ? 6.953 16.484 -2.693 1 97 24 LEU B N 1
ATOM 1602 C CA . LEU B 1 24 ? 6.832 16.141 -1.28 1 97 24 LEU B CA 1
ATOM 1603 C C . LEU B 1 24 ? 7.777 16.984 -0.433 1 97 24 LEU B C 1
ATOM 1605 O O . LEU B 1 24 ? 7.371 17.531 0.596 1 97 24 LEU B O 1
ATOM 1609 N N . GLN B 1 25 ? 8.977 17.141 -0.875 1 96.19 25 GLN B N 1
ATOM 1610 C CA . GLN B 1 25 ? 9.969 17.938 -0.163 1 96.19 25 GLN B CA 1
ATOM 1611 C C . GLN B 1 25 ? 9.57 19.406 -0.125 1 96.19 25 GLN B C 1
ATOM 1613 O O . GLN B 1 25 ? 9.797 20.094 0.875 1 96.19 25 GLN B O 1
ATOM 1618 N N . GLN B 1 26 ? 9.008 19.859 -1.197 1 97.12 26 GLN B N 1
ATOM 1619 C CA . GLN B 1 26 ? 8.516 21.234 -1.228 1 97.12 26 GLN B CA 1
ATOM 1620 C C . GLN B 1 26 ? 7.414 21.453 -0.193 1 97.12 26 GLN B C 1
ATOM 1622 O O . GLN B 1 26 ? 7.402 22.469 0.508 1 97.12 26 GLN B O 1
ATOM 1627 N N . ILE B 1 27 ? 6.516 20.516 -0.109 1 98 27 ILE B N 1
ATOM 1628 C CA . ILE B 1 27 ? 5.426 20.609 0.854 1 98 27 ILE B CA 1
ATOM 1629 C C . ILE B 1 27 ? 5.988 20.656 2.271 1 98 27 ILE B C 1
ATOM 1631 O O . ILE B 1 27 ? 5.578 21.469 3.088 1 98 27 ILE B O 1
ATOM 1635 N N . TRP B 1 28 ? 6.945 19.781 2.508 1 97.69 28 TRP B N 1
ATOM 1636 C CA . TRP B 1 28 ? 7.555 19.75 3.832 1 97.69 28 TRP B CA 1
ATOM 1637 C C . TRP B 1 28 ? 8.227 21.078 4.148 1 97.69 28 TRP B C 1
ATOM 1639 O O . TRP B 1 28 ? 8.164 21.562 5.285 1 97.69 28 TRP B O 1
ATOM 1649 N N . SER B 1 29 ? 8.828 21.656 3.162 1 94.94 29 SER B N 1
ATOM 1650 C CA . SER B 1 29 ? 9.461 22.969 3.332 1 94.94 29 SER B CA 1
ATOM 1651 C C . SER B 1 29 ? 8.43 24.047 3.613 1 94.94 29 SER B C 1
ATOM 1653 O O . SER B 1 29 ? 8.633 24.891 4.496 1 94.94 29 SER B O 1
ATOM 1655 N N . ASP B 1 30 ? 7.355 24.047 2.943 1 96.06 30 ASP B N 1
ATOM 1656 C CA . ASP B 1 30 ? 6.277 25.016 3.15 1 96.06 30 ASP B CA 1
ATOM 1657 C C . ASP B 1 30 ? 5.723 24.906 4.57 1 96.06 30 ASP B C 1
ATOM 1659 O O . ASP B 1 30 ? 5.43 25.938 5.195 1 96.06 30 ASP B O 1
ATOM 1663 N N . ILE B 1 31 ? 5.555 23.719 4.977 1 96.88 31 ILE B N 1
ATOM 1664 C CA . ILE B 1 31 ? 5.027 23.469 6.312 1 96.88 31 ILE B CA 1
ATOM 1665 C C . ILE B 1 31 ? 6.066 23.875 7.359 1 96.88 31 ILE B C 1
ATOM 1667 O O . ILE B 1 31 ? 5.727 24.453 8.391 1 96.88 31 ILE B O 1
ATOM 1671 N N . GLY B 1 32 ? 7.316 23.75 7.105 1 96.38 32 GLY B N 1
ATOM 1672 C CA . GLY B 1 32 ? 8.406 23.969 8.039 1 96.38 32 GLY B CA 1
ATOM 1673 C C . GLY B 1 32 ? 8.734 22.734 8.875 1 96.38 32 GLY B C 1
ATOM 1674 O O . GLY B 1 32 ? 8.953 22.844 10.086 1 96.38 32 GLY B O 1
ATOM 1675 N N . GLU B 1 33 ? 8.734 21.625 8.18 1 95.94 33 GLU B N 1
ATOM 1676 C CA . GLU B 1 33 ? 9.078 20.391 8.867 1 95.94 33 GLU B CA 1
ATOM 1677 C C . GLU B 1 33 ? 10.555 20.359 9.266 1 95.94 33 GLU B C 1
ATOM 1679 O O . GLU B 1 33 ? 11.406 20.844 8.516 1 95.94 33 GLU B O 1
ATOM 1684 N N . SER B 1 34 ? 10.844 19.812 10.445 1 95.62 34 SER B N 1
ATOM 1685 C CA . SER B 1 34 ? 12.227 19.672 10.883 1 95.62 34 SER B CA 1
ATOM 1686 C C . SER B 1 34 ? 12.977 18.641 10.031 1 95.62 34 SER B C 1
ATOM 1688 O O . SER B 1 34 ? 12.359 17.781 9.406 1 95.62 34 SER B O 1
ATOM 1690 N N . GLU B 1 35 ? 14.305 18.734 10.031 1 94.94 35 GLU B N 1
ATOM 1691 C CA . GLU B 1 35 ? 15.109 17.781 9.281 1 94.94 35 GLU B CA 1
ATOM 1692 C C . GLU B 1 35 ? 14.922 16.359 9.82 1 94.94 35 GLU B C 1
ATOM 1694 O O . GLU B 1 35 ? 14.898 15.406 9.055 1 94.94 35 GLU B O 1
ATOM 1699 N N . ALA B 1 36 ? 14.812 16.266 11.117 1 95.62 36 ALA B N 1
ATOM 1700 C CA . ALA B 1 36 ? 14.594 14.953 11.734 1 95.62 36 ALA B CA 1
ATOM 1701 C C . ALA B 1 36 ? 13.273 14.352 11.281 1 95.62 36 ALA B C 1
ATOM 1703 O O . ALA B 1 36 ? 13.195 13.148 11 1 95.62 36 ALA B O 1
ATOM 1704 N N . ASP B 1 37 ? 12.266 15.148 11.18 1 96.31 37 ASP B N 1
ATOM 1705 C CA . ASP B 1 37 ? 10.953 14.664 10.75 1 96.31 37 ASP B CA 1
ATOM 1706 C C . ASP B 1 37 ? 10.969 14.297 9.266 1 96.31 37 ASP B C 1
ATOM 1708 O O . ASP B 1 37 ? 10.367 13.297 8.867 1 96.31 37 ASP B O 1
ATOM 1712 N N . LYS B 1 38 ? 11.594 15.117 8.477 1 95.94 38 LYS B N 1
ATOM 1713 C CA . LYS B 1 38 ? 11.711 14.812 7.051 1 95.94 38 LYS B CA 1
ATOM 1714 C C . LYS B 1 38 ? 12.391 13.469 6.832 1 95.94 38 LYS B C 1
ATOM 1716 O O . LYS B 1 38 ? 11.922 12.648 6.039 1 95.94 38 LYS B O 1
ATOM 1721 N N . ASP B 1 39 ? 13.484 13.258 7.562 1 94.25 39 ASP B N 1
ATOM 1722 C CA . ASP B 1 39 ? 14.203 11.992 7.473 1 94.25 39 ASP B CA 1
ATOM 1723 C C . ASP B 1 39 ? 13.305 10.82 7.855 1 94.25 39 ASP B C 1
ATOM 1725 O O . ASP B 1 39 ? 13.305 9.789 7.188 1 94.25 39 ASP B O 1
ATOM 1729 N N . ARG B 1 40 ? 12.633 10.953 8.953 1 96.31 40 ARG B N 1
ATOM 1730 C CA . ARG B 1 40 ? 11.727 9.906 9.414 1 96.31 40 ARG B CA 1
ATOM 1731 C C . ARG B 1 40 ? 10.672 9.594 8.367 1 96.31 40 ARG B C 1
ATOM 1733 O O . ARG B 1 40 ? 10.383 8.422 8.094 1 96.31 40 ARG B O 1
ATOM 1740 N N . MET B 1 41 ? 10.133 10.625 7.762 1 95.75 41 MET B N 1
ATOM 1741 C CA . MET B 1 41 ? 9.07 10.438 6.777 1 95.75 41 MET B CA 1
ATOM 1742 C C . MET B 1 41 ? 9.617 9.812 5.5 1 95.75 41 MET B C 1
ATOM 1744 O O . MET B 1 41 ? 8.945 8.992 4.863 1 95.75 41 MET B O 1
ATOM 1748 N N . LEU B 1 42 ? 10.82 10.234 5.152 1 93.44 42 LEU B N 1
ATOM 1749 C CA . LEU B 1 42 ? 11.461 9.617 3.996 1 93.44 42 LEU B CA 1
ATOM 1750 C C . LEU B 1 42 ? 11.703 8.133 4.242 1 93.44 42 LEU B C 1
ATOM 1752 O O . LEU B 1 42 ? 11.492 7.305 3.35 1 93.44 42 LEU B O 1
ATOM 1756 N N . TRP B 1 43 ? 12.172 7.797 5.406 1 94.19 43 TRP B N 1
ATOM 1757 C CA . TRP B 1 43 ? 12.398 6.406 5.773 1 94.19 43 TRP B CA 1
ATOM 1758 C C . TRP B 1 43 ? 11.109 5.602 5.688 1 94.19 43 TRP B C 1
ATOM 1760 O O . TRP B 1 43 ? 11.102 4.465 5.211 1 94.19 43 TRP B O 1
ATOM 1770 N N . GLU B 1 44 ? 10.047 6.172 6.203 1 95.88 44 GLU B N 1
ATOM 1771 C CA . GLU B 1 44 ? 8.75 5.5 6.141 1 95.88 44 GLU B CA 1
ATOM 1772 C C . GLU B 1 44 ? 8.32 5.254 4.699 1 95.88 44 GLU B C 1
ATOM 1774 O O . GLU B 1 44 ? 7.785 4.191 4.379 1 95.88 44 GLU B O 1
ATOM 1779 N N . LEU B 1 45 ? 8.508 6.27 3.898 1 95.69 45 LEU B N 1
ATOM 1780 C CA . LEU B 1 45 ? 8.188 6.125 2.482 1 95.69 45 LEU B CA 1
ATOM 1781 C C . LEU B 1 45 ? 8.969 4.973 1.861 1 95.69 45 LEU B C 1
ATOM 1783 O O . LEU B 1 45 ? 8.398 4.129 1.168 1 95.69 45 LEU B O 1
ATOM 1787 N N . GLU B 1 46 ? 10.203 4.887 2.121 1 91.81 46 GLU B N 1
ATOM 1788 C CA . GLU B 1 46 ? 11.047 3.814 1.6 1 91.81 46 GLU B CA 1
ATOM 1789 C C . GLU B 1 46 ? 10.578 2.449 2.096 1 91.81 46 GLU B C 1
ATOM 1791 O O . GLU B 1 46 ? 10.57 1.477 1.339 1 91.81 46 GLU B O 1
ATOM 1796 N N . ARG B 1 47 ? 10.273 2.41 3.346 1 94.5 47 ARG B N 1
ATOM 1797 C CA . ARG B 1 47 ? 9.797 1.164 3.939 1 94.5 47 ARG B CA 1
ATOM 1798 C C . ARG B 1 47 ? 8.523 0.683 3.25 1 94.5 47 ARG B C 1
ATOM 1800 O O . ARG B 1 47 ? 8.359 -0.513 3.002 1 94.5 47 ARG B O 1
ATOM 1807 N N . GLU B 1 48 ? 7.711 1.612 2.959 1 95.31 48 GLU B N 1
ATOM 1808 C CA . GLU B 1 48 ? 6.457 1.24 2.311 1 95.31 48 GLU B CA 1
ATOM 1809 C C . GLU B 1 48 ? 6.699 0.747 0.886 1 95.31 48 GLU B C 1
ATOM 1811 O O . GLU B 1 48 ? 6.012 -0.16 0.413 1 95.31 48 GLU B O 1
ATOM 1816 N N . CYS B 1 49 ? 7.625 1.397 0.233 1 91.56 49 CYS B N 1
ATOM 1817 C CA . CYS B 1 49 ? 7.988 0.901 -1.09 1 91.56 49 CYS B CA 1
ATOM 1818 C C . CYS B 1 49 ? 8.578 -0.501 -1.003 1 91.56 49 CYS B C 1
ATOM 1820 O O . CYS B 1 49 ? 8.25 -1.37 -1.812 1 91.56 49 CYS B O 1
ATOM 1822 N N . LEU B 1 50 ? 9.484 -0.768 -0.03 1 93.88 50 LEU B N 1
ATOM 1823 C CA . LEU B 1 50 ? 10.078 -2.086 0.177 1 93.88 50 LEU B CA 1
ATOM 1824 C C . LEU B 1 50 ? 8.992 -3.129 0.44 1 93.88 50 LEU B C 1
ATOM 1826 O O . LEU B 1 50 ? 9.102 -4.27 -0.02 1 93.88 50 LEU B O 1
ATOM 1830 N N . GLU B 1 51 ? 8.039 -2.689 1.12 1 96.38 51 GLU B N 1
ATOM 1831 C CA . GLU B 1 51 ? 6.934 -3.596 1.42 1 96.38 51 GLU B CA 1
ATOM 1832 C C . GLU B 1 51 ? 6.199 -4.012 0.149 1 96.38 51 GLU B C 1
ATOM 1834 O O . GLU B 1 51 ? 5.727 -5.145 0.042 1 96.38 51 GLU B O 1
ATOM 1839 N N . VAL B 1 52 ? 6.09 -3.105 -0.804 1 95.88 52 VAL B N 1
ATOM 1840 C CA . VAL B 1 52 ? 5.48 -3.441 -2.086 1 95.88 52 VAL B CA 1
ATOM 1841 C C . VAL B 1 52 ? 6.277 -4.555 -2.76 1 95.88 52 VAL B C 1
ATOM 1843 O O . VAL B 1 52 ? 5.707 -5.562 -3.188 1 95.88 52 VAL B O 1
ATOM 1846 N N . TYR B 1 53 ? 7.598 -4.418 -2.773 1 95.75 53 TYR B N 1
ATOM 1847 C CA . TYR B 1 53 ? 8.453 -5.438 -3.363 1 95.75 53 TYR B CA 1
ATOM 1848 C C . TYR B 1 53 ? 8.289 -6.77 -2.645 1 95.75 53 TYR B C 1
ATOM 1850 O O . TYR B 1 53 ? 8.156 -7.816 -3.285 1 95.75 53 TYR B O 1
ATOM 1858 N N . ARG B 1 54 ? 8.305 -6.73 -1.352 1 97 54 ARG B N 1
ATOM 1859 C CA . ARG B 1 54 ? 8.188 -7.945 -0.55 1 97 54 ARG B CA 1
ATOM 1860 C C . ARG B 1 54 ? 6.867 -8.656 -0.824 1 97 54 ARG B C 1
ATOM 1862 O O . ARG B 1 54 ? 6.824 -9.883 -0.938 1 97 54 ARG B O 1
ATOM 1869 N N . ARG B 1 55 ? 5.852 -7.914 -0.906 1 97.94 55 ARG B N 1
ATOM 1870 C CA . ARG B 1 55 ? 4.535 -8.492 -1.184 1 97.94 55 ARG B CA 1
ATOM 1871 C C . ARG B 1 55 ? 4.516 -9.172 -2.545 1 97.94 55 ARG B C 1
ATOM 1873 O O . ARG B 1 55 ? 3.969 -10.266 -2.688 1 97.94 55 ARG B O 1
ATOM 1880 N N . LYS B 1 56 ? 5.129 -8.5 -3.514 1 97.25 56 LYS B N 1
ATOM 1881 C CA . LYS B 1 56 ? 5.148 -9.086 -4.852 1 97.25 56 LYS B CA 1
ATOM 1882 C C . LYS B 1 56 ? 5.965 -10.375 -4.879 1 97.25 56 LYS B C 1
ATOM 1884 O O . LYS B 1 56 ? 5.574 -11.352 -5.523 1 97.25 56 LYS B O 1
ATOM 1889 N N . VAL B 1 57 ? 7.059 -10.406 -4.191 1 97.75 57 VAL B N 1
ATOM 1890 C CA . VAL B 1 57 ? 7.891 -11.602 -4.098 1 97.75 57 VAL B CA 1
ATOM 1891 C C . VAL B 1 57 ? 7.109 -12.727 -3.414 1 97.75 57 VAL B C 1
ATOM 1893 O O . VAL B 1 57 ? 7.113 -13.867 -3.877 1 97.75 57 VAL B O 1
ATOM 1896 N N . GLU B 1 58 ? 6.453 -12.375 -2.334 1 98.38 58 GLU B N 1
ATOM 1897 C CA . GLU B 1 58 ? 5.66 -13.359 -1.609 1 98.38 58 GLU B CA 1
ATOM 1898 C C . GLU B 1 58 ? 4.562 -13.938 -2.496 1 98.38 58 GLU B C 1
ATOM 1900 O O . GLU B 1 58 ? 4.336 -15.156 -2.498 1 98.38 58 GLU B O 1
ATOM 1905 N N . GLU B 1 59 ? 3.898 -13.055 -3.258 1 98.19 59 GLU B N 1
ATOM 1906 C CA . GLU B 1 59 ? 2.861 -13.492 -4.188 1 98.19 59 GLU B CA 1
ATOM 1907 C C . GLU B 1 59 ? 3.426 -14.453 -5.23 1 98.19 59 GLU B C 1
ATOM 1909 O O . GLU B 1 59 ? 2.84 -15.508 -5.496 1 98.19 59 GLU B O 1
ATOM 1914 N N . ALA B 1 60 ? 4.559 -14.07 -5.75 1 98.31 60 ALA B N 1
ATOM 1915 C CA . ALA B 1 60 ? 5.191 -14.906 -6.766 1 98.31 60 ALA B CA 1
ATOM 1916 C C . ALA B 1 60 ? 5.668 -16.234 -6.164 1 98.31 60 ALA B C 1
ATOM 1918 O O . ALA B 1 60 ? 5.547 -17.281 -6.793 1 98.31 60 ALA B O 1
ATOM 1919 N N . ALA B 1 61 ? 6.203 -16.172 -5.008 1 98.31 61 ALA B N 1
ATOM 1920 C CA . ALA B 1 61 ? 6.676 -17.375 -4.324 1 98.31 61 ALA B CA 1
ATOM 1921 C C . ALA B 1 61 ? 5.523 -18.344 -4.047 1 98.31 61 ALA B C 1
ATOM 1923 O O . ALA B 1 61 ? 5.68 -19.562 -4.176 1 98.31 61 ALA B O 1
ATOM 1924 N N . ASN B 1 62 ? 4.445 -17.844 -3.625 1 98.5 62 ASN B N 1
ATOM 1925 C CA . ASN B 1 62 ? 3.262 -18.656 -3.381 1 98.5 62 ASN B CA 1
ATOM 1926 C C . ASN B 1 62 ? 2.762 -19.312 -4.664 1 98.5 62 ASN B C 1
ATOM 1928 O O . ASN B 1 62 ? 2.381 -20.484 -4.656 1 98.5 62 ASN B O 1
ATOM 1932 N N . ALA B 1 63 ? 2.719 -18.547 -5.723 1 97.94 63 ALA B N 1
ATOM 1933 C CA . ALA B 1 63 ? 2.334 -19.109 -7.016 1 97.94 63 ALA B CA 1
ATOM 1934 C C . ALA B 1 63 ? 3.279 -20.234 -7.438 1 97.94 63 ALA B C 1
ATOM 1936 O O . ALA B 1 63 ? 2.838 -21.266 -7.926 1 97.94 63 ALA B O 1
ATOM 1937 N N . LYS B 1 64 ? 4.605 -20.016 -7.254 1 98.31 64 LYS B N 1
ATOM 1938 C CA . LYS B 1 64 ? 5.605 -21.031 -7.57 1 98.31 64 LYS B CA 1
ATOM 1939 C C . LYS B 1 64 ? 5.367 -22.312 -6.766 1 98.31 64 LYS B C 1
ATOM 1941 O O . LYS B 1 64 ? 5.438 -23.406 -7.305 1 98.31 64 LYS B O 1
ATOM 1946 N N . ALA B 1 65 ? 5.082 -22.156 -5.488 1 98.31 65 ALA B N 1
ATOM 1947 C CA . ALA B 1 65 ? 4.84 -23.297 -4.609 1 98.31 65 ALA B CA 1
ATOM 1948 C C . ALA B 1 65 ? 3.631 -24.094 -5.074 1 98.31 65 ALA B C 1
ATOM 1950 O O . ALA B 1 65 ? 3.664 -25.328 -5.082 1 98.31 65 ALA B O 1
ATOM 1951 N N . ARG B 1 66 ? 2.584 -23.422 -5.414 1 98.31 66 ARG B N 1
ATOM 1952 C CA . ARG B 1 66 ? 1.38 -24.094 -5.898 1 98.31 66 ARG B CA 1
ATOM 1953 C C . ARG B 1 66 ? 1.663 -24.875 -7.18 1 98.31 66 ARG B C 1
ATOM 1955 O O . ARG B 1 66 ? 1.197 -26 -7.34 1 98.31 66 ARG B O 1
ATOM 1962 N N . LEU B 1 67 ? 2.424 -24.25 -8.07 1 97.88 67 LEU B N 1
ATOM 1963 C CA . LEU B 1 67 ? 2.775 -24.922 -9.32 1 97.88 67 LEU B CA 1
ATOM 1964 C C . LEU B 1 67 ? 3.656 -26.141 -9.062 1 97.88 67 LEU B C 1
ATOM 1966 O O . LEU B 1 67 ? 3.492 -27.172 -9.703 1 97.88 67 LEU B O 1
ATOM 1970 N N . HIS B 1 68 ? 4.562 -26.016 -8.172 1 96.94 68 HIS B N 1
ATOM 1971 C CA . HIS B 1 68 ? 5.422 -27.125 -7.781 1 96.94 68 HIS B CA 1
ATOM 1972 C C . HIS B 1 68 ? 4.602 -28.297 -7.27 1 96.94 68 HIS B C 1
ATOM 1974 O O . HIS B 1 68 ? 4.871 -29.453 -7.621 1 96.94 68 HIS B O 1
ATOM 1980 N N . GLN B 1 69 ? 3.65 -27.953 -6.465 1 97.94 69 GLN B N 1
ATOM 1981 C CA . GLN B 1 69 ? 2.773 -28.984 -5.922 1 97.94 69 GLN B CA 1
ATOM 1982 C C . GLN B 1 69 ? 1.967 -29.656 -7.027 1 97.94 69 GLN B C 1
ATOM 1984 O O . GLN B 1 69 ? 1.77 -30.875 -7.004 1 97.94 69 GLN B O 1
ATOM 1989 N N . SER B 1 70 ? 1.534 -28.922 -7.879 1 97.38 70 SER B N 1
ATOM 1990 C CA . SER B 1 70 ? 0.762 -29.453 -9 1 97.38 70 SER B CA 1
ATOM 1991 C C . SER B 1 70 ? 1.605 -30.391 -9.859 1 97.38 70 SER B C 1
ATOM 1993 O O . SER B 1 70 ? 1.14 -31.453 -10.266 1 97.38 70 SER B O 1
ATOM 1995 N N . VAL B 1 71 ? 2.846 -29.969 -10.156 1 95.69 71 VAL B N 1
ATOM 1996 C CA . VAL B 1 71 ? 3.754 -30.797 -10.945 1 95.69 71 VAL B CA 1
ATOM 1997 C C . VAL B 1 71 ? 4.031 -32.094 -10.195 1 95.69 71 VAL B C 1
ATOM 1999 O O . VAL B 1 71 ? 3.967 -33.188 -10.789 1 95.69 71 VAL B O 1
ATOM 2002 N N . ALA B 1 72 ? 4.289 -31.984 -8.938 1 96.12 72 ALA B N 1
ATOM 2003 C CA . ALA B 1 72 ? 4.566 -33.156 -8.125 1 96.12 72 ALA B CA 1
ATOM 2004 C C . ALA B 1 72 ? 3.379 -34.125 -8.125 1 96.12 72 ALA B C 1
ATOM 2006 O O . ALA B 1 72 ? 3.551 -35.344 -8.25 1 96.12 72 ALA B O 1
ATOM 2007 N N . ALA B 1 73 ? 2.217 -33.656 -7.984 1 97.19 73 ALA B N 1
ATOM 2008 C CA . ALA B 1 73 ? 1.008 -34.469 -7.973 1 97.19 73 ALA B CA 1
ATOM 2009 C C . ALA B 1 73 ? 0.809 -35.188 -9.312 1 97.19 73 ALA B C 1
ATOM 2011 O O . ALA B 1 73 ? 0.465 -36.344 -9.352 1 97.19 73 ALA B O 1
ATOM 2012 N N . LYS B 1 74 ? 1.062 -34.469 -10.414 1 96.19 74 LYS B N 1
ATOM 2013 C CA . LYS B 1 74 ? 0.899 -35.031 -11.742 1 96.19 74 LYS B CA 1
ATOM 2014 C C . LYS B 1 74 ? 1.958 -36.094 -12.023 1 96.19 74 LYS B C 1
ATOM 2016 O O . LYS B 1 74 ? 1.674 -37.125 -12.656 1 96.19 74 LYS B O 1
ATOM 2021 N N . GLU B 1 75 ? 3.164 -35.812 -11.578 1 93.75 75 GLU B N 1
ATOM 2022 C CA . GLU B 1 75 ? 4.238 -36.781 -11.734 1 93.75 75 GLU B CA 1
ATOM 2023 C C . GLU B 1 75 ? 3.943 -38.062 -10.945 1 93.75 75 GLU B C 1
ATOM 2025 O O . GLU B 1 75 ? 4.207 -39.156 -11.422 1 93.75 75 GLU B O 1
ATOM 2030 N N . ALA B 1 76 ? 3.41 -37.875 -9.789 1 95.44 76 ALA B N 1
ATOM 2031 C CA . ALA B 1 76 ? 3.047 -39.031 -8.977 1 95.44 76 ALA B CA 1
ATOM 2032 C C . ALA B 1 76 ? 1.933 -39.844 -9.633 1 95.44 76 ALA B C 1
ATOM 2034 O O . ALA B 1 76 ? 1.972 -41.062 -9.641 1 95.44 76 ALA B O 1
ATOM 2035 N N . GLU B 1 77 ? 0.974 -39.188 -10.133 1 95.69 77 GLU B N 1
ATOM 2036 C CA . GLU B 1 77 ? -0.109 -39.844 -10.844 1 95.69 77 GLU B CA 1
ATOM 2037 C C . GLU B 1 77 ? 0.42 -40.625 -12.055 1 95.69 77 GLU B C 1
ATOM 2039 O O . GLU B 1 77 ? 0.004 -41.75 -12.312 1 95.69 77 GLU B O 1
ATOM 2044 N N . LEU B 1 78 ? 1.275 -39.938 -12.773 1 93.44 78 LEU B N 1
ATOM 2045 C CA . LEU B 1 78 ? 1.888 -40.562 -13.938 1 93.44 78 LEU B CA 1
ATOM 2046 C C . LEU B 1 78 ? 2.586 -41.875 -13.555 1 93.44 78 LEU B C 1
ATOM 2048 O O . LEU B 1 78 ? 2.406 -42.906 -14.211 1 93.44 78 LEU B O 1
ATOM 2052 N N . ALA B 1 79 ? 3.346 -41.812 -12.523 1 92 79 ALA B N 1
ATOM 2053 C CA . ALA B 1 79 ? 4.078 -43 -12.055 1 92 79 ALA B CA 1
ATOM 2054 C C . ALA B 1 79 ? 3.119 -44.125 -11.672 1 92 79 ALA B C 1
ATOM 2056 O O . ALA B 1 79 ? 3.342 -45.281 -12.023 1 92 79 ALA B O 1
ATOM 2057 N N . THR B 1 80 ? 2.066 -43.781 -11.008 1 92.56 80 THR B N 1
ATOM 2058 C CA . THR B 1 80 ? 1.079 -44.75 -10.562 1 92.56 80 THR B CA 1
ATOM 2059 C C . THR B 1 80 ? 0.389 -45.406 -11.758 1 92.56 80 THR B C 1
ATOM 2061 O O . THR B 1 80 ? 0.191 -46.625 -11.781 1 92.56 80 THR B O 1
ATOM 2064 N N . LEU B 1 81 ? 0.013 -44.625 -12.719 1 92.94 81 LEU B N 1
ATOM 2065 C CA . LEU B 1 81 ? -0.654 -45.125 -13.914 1 92.94 81 LEU B CA 1
ATOM 2066 C C . LEU B 1 81 ? 0.276 -46.031 -14.719 1 92.94 81 LEU B C 1
ATOM 2068 O O . LEU B 1 81 ? -0.142 -47.094 -15.211 1 92.94 81 LEU B O 1
ATOM 2072 N N . MET B 1 82 ? 1.495 -45.594 -14.844 1 90.75 82 MET B N 1
ATOM 2073 C CA . MET B 1 82 ? 2.473 -46.406 -15.57 1 90.75 82 MET B CA 1
ATOM 2074 C C . MET B 1 82 ? 2.676 -47.75 -14.898 1 90.75 82 MET B C 1
ATOM 2076 O O . MET B 1 82 ? 2.777 -48.781 -15.57 1 90.75 82 MET B O 1
ATOM 2080 N N . ALA B 1 83 ? 2.73 -47.75 -13.617 1 89.62 83 ALA B N 1
ATOM 2081 C CA . ALA B 1 83 ? 2.895 -49 -12.859 1 89.62 83 ALA B CA 1
ATOM 2082 C C . ALA B 1 83 ? 1.694 -49.906 -13.047 1 89.62 83 ALA B C 1
ATOM 2084 O O . ALA B 1 83 ? 1.856 -51.125 -13.227 1 89.62 83 ALA B O 1
ATOM 2085 N N . ALA B 1 84 ? 0.539 -49.344 -13.016 1 89.25 84 ALA B N 1
ATOM 2086 C CA . ALA B 1 84 ? -0.682 -50.125 -13.156 1 89.25 84 ALA B CA 1
ATOM 2087 C C . ALA B 1 84 ? -0.789 -50.719 -14.562 1 89.25 84 ALA B C 1
ATOM 2089 O O . ALA B 1 84 ? -1.236 -51.844 -14.727 1 89.25 84 ALA B O 1
ATOM 2090 N N . LEU B 1 85 ? -0.426 -50.031 -15.547 1 91.31 85 LEU B N 1
ATOM 2091 C CA . LEU B 1 85 ? -0.578 -50.438 -16.938 1 91.31 85 LEU B CA 1
ATOM 2092 C C . LEU B 1 85 ? 0.633 -51.25 -17.391 1 91.31 85 LEU B C 1
ATOM 2094 O O . LEU B 1 85 ? 0.578 -51.938 -18.422 1 91.31 85 LEU B O 1
ATOM 2098 N N . GLY B 1 86 ? 1.669 -51.281 -16.594 1 85.31 86 GLY B N 1
ATOM 2099 C CA . GLY B 1 86 ? 2.891 -52 -16.953 1 85.31 86 GLY B CA 1
ATOM 2100 C C . GLY B 1 86 ? 3.664 -51.312 -18.062 1 85.31 86 GLY B C 1
ATOM 2101 O O . GLY B 1 86 ? 4.332 -52 -18.859 1 85.31 86 GLY B O 1
ATOM 2102 N N . GLU B 1 87 ? 3.285 -50.156 -18.266 1 77 87 GLU B N 1
ATOM 2103 C CA . GLU B 1 87 ? 3.994 -49.375 -19.281 1 77 87 GLU B CA 1
ATOM 2104 C C . GLU B 1 87 ? 5.164 -48.625 -18.672 1 77 87 GLU B C 1
ATOM 2106 O O . GLU B 1 87 ? 5 -47.906 -17.688 1 77 87 GLU B O 1
ATOM 2111 N N . LEU B 1 88 ? 6.371 -49.156 -18.906 1 67.44 88 LEU B N 1
ATOM 2112 C CA . LEU B 1 88 ? 7.543 -48.469 -18.359 1 67.44 88 LEU B CA 1
ATOM 2113 C C . LEU B 1 88 ? 8.047 -47.406 -19.328 1 67.44 88 LEU B C 1
ATOM 2115 O O . LEU B 1 88 ? 8.781 -46.5 -18.938 1 67.44 88 LEU B O 1
ATOM 2119 N N . ASN B 1 89 ? 7.723 -47.5 -20.625 1 60.53 89 ASN B N 1
ATOM 2120 C CA . ASN B 1 89 ? 8.422 -46.75 -21.656 1 60.53 89 ASN B CA 1
ATOM 2121 C C . ASN B 1 89 ? 7.953 -45.281 -21.672 1 60.53 89 ASN B C 1
ATOM 2123 O O . ASN B 1 89 ? 8.531 -44.469 -22.391 1 60.53 89 ASN B O 1
ATOM 2127 N N . VAL B 1 90 ? 6.965 -44.969 -21.172 1 55.5 90 VAL B N 1
ATOM 2128 C CA . VAL B 1 90 ? 6.523 -43.625 -21.453 1 55.5 90 VAL B CA 1
ATOM 2129 C C . VAL B 1 90 ? 7.586 -42.625 -20.984 1 55.5 90 VAL B C 1
ATOM 2131 O O . VAL B 1 90 ? 7.762 -41.562 -21.594 1 55.5 90 VAL B O 1
ATOM 2134 N N . TYR B 1 91 ? 8.25 -42.938 -19.844 1 53.97 91 TYR B N 1
ATOM 2135 C CA . TYR B 1 91 ? 9.25 -42 -19.344 1 53.97 91 TYR B CA 1
ATOM 2136 C C . TYR B 1 91 ? 10.586 -42.219 -20.047 1 53.97 91 TYR B C 1
ATOM 2138 O O . TYR B 1 91 ? 11.578 -42.594 -19.422 1 53.97 91 TYR B O 1
ATOM 2146 N N . SER B 1 92 ? 10.602 -42.594 -21.266 1 49.84 92 SER B N 1
ATOM 2147 C CA . SER B 1 92 ? 11.922 -42.594 -21.875 1 49.84 92 SER B CA 1
ATOM 2148 C C . SER B 1 92 ? 12.688 -41.312 -21.594 1 49.84 92 SER B C 1
ATOM 2150 O O . SER B 1 92 ? 12.078 -40.25 -21.484 1 49.84 92 SER B O 1
ATOM 2152 N N . PRO B 1 93 ? 13.906 -41.469 -21.188 1 50.25 93 PRO B N 1
ATOM 2153 C CA . PRO B 1 93 ? 14.828 -40.344 -21 1 50.25 93 PRO B CA 1
ATOM 2154 C C . PRO B 1 93 ? 14.586 -39.219 -22 1 50.25 93 PRO B C 1
ATOM 2156 O O . PRO B 1 93 ? 14.867 -38.031 -21.703 1 50.25 93 PRO B O 1
ATOM 2159 N N . ILE B 1 94 ? 14.414 -39.469 -23.219 1 50.03 94 ILE B N 1
ATOM 2160 C CA . ILE B 1 94 ? 14.258 -38.5 -24.281 1 50.03 94 ILE B CA 1
ATOM 2161 C C . ILE B 1 94 ? 13.141 -37.531 -23.922 1 50.03 94 ILE B C 1
ATOM 2163 O O . ILE B 1 94 ? 13.258 -36.312 -24.156 1 50.03 94 ILE B O 1
ATOM 2167 N N . GLN B 1 95 ? 12.07 -38 -23.281 1 53.12 95 GLN B N 1
ATOM 2168 C CA . GLN B 1 95 ? 10.953 -37.125 -22.922 1 53.12 95 GLN B CA 1
ATOM 2169 C C . GLN B 1 95 ? 11.305 -36.25 -21.734 1 53.12 95 GLN B C 1
ATOM 2171 O O . GLN B 1 95 ? 10.789 -35.125 -21.609 1 53.12 95 GLN B O 1
ATOM 2176 N N . SER B 1 96 ? 12.203 -36.812 -20.938 1 53.16 96 SER B N 1
ATOM 2177 C CA . SER B 1 96 ? 12.734 -36.062 -19.812 1 53.16 96 SER B CA 1
ATOM 2178 C C . SER B 1 96 ? 13.562 -34.875 -20.281 1 53.16 96 SER B C 1
ATOM 2180 O O . SER B 1 96 ? 13.656 -33.875 -19.594 1 53.16 96 SER B O 1
ATOM 2182 N N . GLU B 1 97 ? 14.414 -35.219 -21.312 1 53.09 97 GLU B N 1
ATOM 2183 C CA . GLU B 1 97 ? 15.297 -34.156 -21.797 1 53.09 97 GLU B CA 1
ATOM 2184 C C . GLU B 1 97 ? 14.516 -32.906 -22.203 1 53.09 97 GLU B C 1
ATOM 2186 O O . GLU B 1 97 ? 15.023 -31.797 -22.094 1 53.09 97 GLU B O 1
ATOM 2191 N N . LYS B 1 98 ? 13.414 -33.125 -22.828 1 55.94 98 LYS B N 1
ATOM 2192 C CA . LYS B 1 98 ? 12.633 -32 -23.328 1 55.94 98 LYS B CA 1
ATOM 2193 C C . LYS B 1 98 ? 11.828 -31.344 -22.203 1 55.94 98 LYS B C 1
ATOM 2195 O O . LYS B 1 98 ? 10.984 -30.484 -22.453 1 55.94 98 LYS B O 1
ATOM 2200 N N . ARG B 1 99 ? 12.188 -31.906 -21.078 1 58 99 ARG B N 1
ATOM 2201 C CA . ARG B 1 99 ? 11.414 -31.438 -19.938 1 58 99 ARG B CA 1
ATOM 2202 C C . ARG B 1 99 ? 11.75 -29.984 -19.609 1 58 99 ARG B C 1
ATOM 2204 O O . ARG B 1 99 ? 12.914 -29.625 -19.453 1 58 99 ARG B O 1
ATOM 2211 N N . SER B 1 100 ? 10.93 -29.234 -19.984 1 63.94 100 SER B N 1
ATOM 2212 C CA . SER B 1 100 ? 11 -27.812 -19.703 1 63.94 100 SER B CA 1
ATOM 2213 C C . SER B 1 100 ? 11.523 -27.547 -18.297 1 63.94 100 SER B C 1
ATOM 2215 O O . SER B 1 100 ? 11.234 -28.312 -17.375 1 63.94 100 SER B O 1
ATOM 2217 N N . SER B 1 101 ? 12.555 -26.719 -18.328 1 81.19 101 SER B N 1
ATOM 2218 C CA . SER B 1 101 ? 13.148 -26.375 -17.047 1 81.19 101 SER B CA 1
ATOM 2219 C C . SER B 1 101 ? 12.195 -25.547 -16.203 1 81.19 101 SER B C 1
ATOM 2221 O O . SER B 1 101 ? 12.281 -25.547 -14.969 1 81.19 101 SER B O 1
ATOM 2223 N N . SER B 1 102 ? 11.164 -25.016 -16.844 1 93.38 102 SER B N 1
ATOM 2224 C CA . SER B 1 102 ? 10.219 -24.219 -16.062 1 93.38 102 SER B CA 1
ATOM 2225 C C . SER B 1 102 ? 9.078 -25.078 -15.539 1 93.38 102 SER B C 1
ATOM 2227 O O . SER B 1 102 ? 8.781 -26.141 -16.094 1 93.38 102 SER B O 1
ATOM 2229 N N . LEU B 1 103 ? 8.508 -24.734 -14.508 1 96.38 103 LEU B N 1
ATOM 2230 C CA . LEU B 1 103 ? 7.434 -25.5 -13.867 1 96.38 103 LEU B CA 1
ATOM 2231 C C . LEU B 1 103 ? 6.215 -25.578 -14.781 1 96.38 103 LEU B C 1
ATOM 2233 O O . LEU B 1 103 ? 5.609 -26.641 -14.922 1 96.38 103 LEU B O 1
ATOM 2237 N N . LYS B 1 104 ? 5.906 -24.484 -15.406 1 96.06 104 LYS B N 1
ATOM 2238 C CA . LYS B 1 104 ? 4.797 -24.484 -16.359 1 96.06 104 LYS B CA 1
ATOM 2239 C C . LYS B 1 104 ? 5.059 -25.453 -17.516 1 96.06 104 LYS B C 1
ATOM 2241 O O . LYS B 1 104 ? 4.148 -26.141 -17.953 1 96.06 104 LYS B O 1
ATOM 2246 N N . GLY B 1 105 ? 6.273 -25.438 -17.969 1 92.75 105 GLY B N 1
ATOM 2247 C CA . GLY B 1 105 ? 6.652 -26.344 -19.031 1 92.75 105 GLY B CA 1
ATOM 2248 C C . GLY B 1 105 ? 6.547 -27.797 -18.641 1 92.75 105 GLY B C 1
ATOM 2249 O O . GLY B 1 105 ? 6.066 -28.625 -19.422 1 92.75 105 GLY B O 1
ATOM 2250 N N . LYS B 1 106 ? 6.906 -28.125 -17.469 1 93.25 106 LYS B N 1
ATOM 2251 C CA . LYS B 1 106 ? 6.809 -29.5 -16.953 1 93.25 106 LYS B CA 1
ATOM 2252 C C . LYS B 1 106 ? 5.352 -29.938 -16.844 1 93.25 106 LYS B C 1
ATOM 2254 O O . LYS B 1 106 ? 4.996 -31.031 -17.281 1 93.25 106 LYS B O 1
ATOM 2259 N N . LEU B 1 107 ? 4.605 -29.078 -16.297 1 94 107 LEU B N 1
ATOM 2260 C CA . LEU B 1 107 ? 3.195 -29.406 -16.125 1 94 107 LEU B CA 1
ATOM 2261 C C . LEU B 1 107 ? 2.52 -29.625 -17.484 1 94 107 LEU B C 1
ATOM 2263 O O . LEU B 1 107 ? 1.714 -30.547 -17.641 1 94 107 LEU B O 1
ATOM 2267 N N . ALA B 1 108 ? 2.869 -28.828 -18.438 1 92.88 108 ALA B N 1
ATOM 2268 C CA . ALA B 1 108 ? 2.275 -28.906 -19.766 1 92.88 108 ALA B CA 1
ATOM 2269 C C . ALA B 1 108 ? 2.684 -30.203 -20.469 1 92.88 108 ALA B C 1
ATOM 2271 O O . ALA B 1 108 ? 1.927 -30.75 -21.281 1 92.88 108 ALA B O 1
ATOM 2272 N N . SER B 1 109 ? 3.818 -30.688 -20.172 1 91.25 109 SER B N 1
ATOM 2273 C CA . SER B 1 109 ? 4.316 -31.906 -20.812 1 91.25 109 SER B CA 1
ATOM 2274 C C . SER B 1 109 ? 3.734 -33.156 -20.141 1 91.25 109 SER B C 1
ATOM 2276 O O . SER B 1 109 ? 3.455 -34.156 -20.828 1 91.25 109 SER B O 1
ATOM 2278 N N . ILE B 1 110 ? 3.465 -33.062 -18.875 1 91.44 110 ILE B N 1
ATOM 2279 C CA . ILE B 1 110 ? 3.07 -34.25 -18.109 1 91.44 110 ILE B CA 1
ATOM 2280 C C . ILE B 1 110 ? 1.556 -34.438 -18.188 1 91.44 110 ILE B C 1
ATOM 2282 O O . ILE B 1 110 ? 1.062 -35.562 -18.25 1 91.44 110 ILE B O 1
ATOM 2286 N N . SER B 1 111 ? 0.897 -33.344 -18.25 1 93.19 111 SER B N 1
ATOM 2287 C CA . SER B 1 111 ? -0.558 -33.375 -18.141 1 93.19 111 SER B CA 1
ATOM 2288 C C . SER B 1 111 ? -1.177 -34.188 -19.25 1 93.19 111 SER B C 1
ATOM 2290 O O . SER B 1 111 ? -2.006 -35.062 -19 1 93.19 111 SER B O 1
ATOM 2292 N N . PRO B 1 112 ? -0.856 -33.969 -20.516 1 94.44 112 PRO B N 1
ATOM 2293 C CA . PRO B 1 112 ? -1.456 -34.781 -21.578 1 94.44 112 PRO B CA 1
ATOM 2294 C C . PRO B 1 112 ? -1.11 -36.25 -21.469 1 94.44 112 PRO B C 1
ATOM 2296 O O . PRO B 1 112 ? -1.928 -37.125 -21.812 1 94.44 112 PRO B O 1
ATOM 2299 N N . LEU B 1 113 ? 0.054 -36.594 -20.984 1 91.56 113 LEU B N 1
ATOM 2300 C CA . LEU B 1 113 ? 0.462 -37.969 -20.797 1 91.56 113 LEU B CA 1
ATOM 2301 C C . LEU B 1 113 ? -0.412 -38.656 -19.75 1 91.56 113 LEU B C 1
ATOM 2303 O O . LEU B 1 113 ? -0.845 -39.812 -19.953 1 91.56 113 LEU B O 1
ATOM 2307 N N . VAL B 1 114 ? -0.642 -37.938 -18.688 1 94.44 114 VAL B N 1
ATOM 2308 C CA . VAL B 1 114 ? -1.466 -38.5 -17.625 1 94.44 114 VAL B CA 1
ATOM 2309 C C . VAL B 1 114 ? -2.879 -38.75 -18.141 1 94.44 114 VAL B C 1
ATOM 2311 O O . VAL B 1 114 ? -3.467 -39.781 -17.859 1 94.44 114 VAL B O 1
ATOM 2314 N N . GLU B 1 115 ? -3.381 -37.844 -18.859 1 95.81 115 GLU B N 1
ATOM 2315 C CA . GLU B 1 115 ? -4.727 -38 -19.406 1 95.81 115 GLU B CA 1
ATOM 2316 C C . GLU B 1 115 ? -4.812 -39.219 -20.344 1 95.81 115 GLU B C 1
ATOM 2318 O O . GLU B 1 115 ? -5.777 -39.969 -20.297 1 95.81 115 GLU B O 1
ATOM 2323 N N . ASP B 1 116 ? -3.832 -39.406 -21.188 1 94.62 116 ASP B N 1
ATOM 2324 C CA . ASP B 1 116 ? -3.785 -40.531 -22.109 1 94.62 116 ASP B CA 1
ATOM 2325 C C . ASP B 1 116 ? -3.738 -41.844 -21.344 1 94.62 116 ASP B C 1
ATOM 2327 O O . ASP B 1 116 ? -4.441 -42.812 -21.688 1 94.62 116 ASP B O 1
ATOM 2331 N N . LEU B 1 117 ? -2.951 -41.844 -20.344 1 93.81 117 LEU B N 1
ATOM 2332 C CA . LEU B 1 117 ? -2.799 -43.094 -19.578 1 93.81 117 LEU B CA 1
ATOM 2333 C C . LEU B 1 117 ? -4.066 -43.406 -18.781 1 93.81 117 LEU B C 1
ATOM 2335 O O . LEU B 1 117 ? -4.406 -44.562 -18.562 1 93.81 117 LEU B O 1
ATOM 2339 N N . ARG B 1 118 ? -4.637 -42.344 -18.312 1 96.06 118 ARG B N 1
ATOM 2340 C CA . ARG B 1 118 ? -5.906 -42.531 -17.625 1 96.06 118 ARG B CA 1
ATOM 2341 C C . ARG B 1 118 ? -6.926 -43.188 -18.531 1 96.06 118 ARG B C 1
ATOM 2343 O O . ARG B 1 118 ? -7.633 -44.125 -18.109 1 96.06 118 ARG B O 1
ATOM 2350 N N . LYS B 1 119 ? -7.004 -42.75 -19.75 1 96.75 119 LYS B N 1
ATOM 2351 C CA . LYS B 1 119 ? -7.906 -43.344 -20.734 1 96.75 119 LYS B CA 1
ATOM 2352 C C . LYS B 1 119 ? -7.539 -44.812 -21.016 1 96.75 119 LYS B C 1
ATOM 2354 O O . LYS B 1 119 ? -8.414 -45.656 -21.125 1 96.75 119 LYS B O 1
ATOM 2359 N N . LYS B 1 120 ? -6.305 -45 -21.172 1 94 120 LYS B N 1
ATOM 2360 C CA . LYS B 1 120 ? -5.832 -46.375 -21.406 1 94 120 LYS B CA 1
ATOM 2361 C C . LYS B 1 120 ? -6.191 -47.281 -20.25 1 94 120 LYS B C 1
ATOM 2363 O O . LYS B 1 120 ? -6.574 -48.438 -20.453 1 94 120 LYS B O 1
ATOM 2368 N N . LYS B 1 121 ? -5.969 -46.781 -19.109 1 95.19 121 LYS B N 1
ATOM 2369 C CA . LYS B 1 121 ? -6.309 -47.562 -17.938 1 95.19 121 LYS B CA 1
ATOM 2370 C C . LYS B 1 121 ? -7.789 -47.938 -17.922 1 95.19 121 LYS B C 1
ATOM 2372 O O . LYS B 1 121 ? -8.148 -49.062 -17.625 1 95.19 121 LYS B O 1
ATOM 2377 N N . GLU B 1 122 ? -8.586 -46.969 -18.172 1 95.75 122 GLU B N 1
ATOM 2378 C CA . GLU B 1 122 ? -10.023 -47.219 -18.203 1 95.75 122 GLU B CA 1
ATOM 2379 C C . GLU B 1 122 ? -10.367 -48.281 -19.25 1 95.75 122 GLU B C 1
ATOM 2381 O O . GLU B 1 122 ? -11.188 -49.156 -19 1 95.75 122 GLU B O 1
ATOM 2386 N N . GLU B 1 123 ? -9.828 -48.156 -20.422 1 95.06 123 GLU B N 1
ATOM 2387 C CA . GLU B 1 123 ? -10.055 -49.125 -21.484 1 95.06 123 GLU B CA 1
ATOM 2388 C C . GLU B 1 123 ? -9.602 -50.531 -21.062 1 95.06 123 GLU B C 1
ATOM 2390 O O . GLU B 1 123 ? -10.305 -51.5 -21.297 1 95.06 123 GLU B O 1
ATOM 2395 N N . ARG B 1 124 ? -8.391 -50.562 -20.453 1 94 124 ARG B N 1
ATOM 2396 C CA . ARG B 1 124 ? -7.855 -51.844 -19.969 1 94 124 ARG B CA 1
ATOM 2397 C C . ARG B 1 124 ? -8.758 -52.469 -18.906 1 94 124 ARG B C 1
ATOM 2399 O O . ARG B 1 124 ? -8.977 -53.656 -18.891 1 94 124 ARG B O 1
ATOM 2406 N N . MET B 1 125 ? -9.25 -51.625 -18.078 1 93.88 125 MET B N 1
ATOM 2407 C CA . MET B 1 125 ? -10.141 -52.094 -17.031 1 93.88 125 MET B CA 1
ATOM 2408 C C . MET B 1 125 ? -11.422 -52.688 -17.609 1 93.88 125 MET B C 1
ATOM 2410 O O . MET B 1 125 ? -11.914 -53.688 -17.125 1 93.88 125 MET B O 1
ATOM 2414 N N . LYS B 1 126 ? -11.898 -52.062 -18.625 1 94.75 126 LYS B N 1
ATOM 2415 C CA . LYS B 1 126 ? -13.094 -52.562 -19.297 1 94.75 126 LYS B CA 1
ATOM 2416 C C . LYS B 1 126 ? -12.82 -53.938 -19.969 1 94.75 126 LYS B C 1
ATOM 2418 O O . LYS B 1 126 ? -13.648 -54.844 -19.891 1 94.75 126 LYS B O 1
ATOM 2423 N N . GLN B 1 127 ? -11.734 -54.031 -20.641 1 93.75 127 GLN B N 1
ATOM 2424 C CA . GLN B 1 127 ? -11.359 -55.281 -21.297 1 93.75 127 GLN B CA 1
ATOM 2425 C C . GLN B 1 127 ? -11.242 -56.406 -20.281 1 93.75 127 GLN B C 1
ATOM 2427 O O . GLN B 1 127 ? -11.758 -57.5 -20.5 1 93.75 127 GLN B O 1
ATOM 2432 N N . PHE B 1 128 ? -10.633 -56.094 -19.188 1 91.81 128 PHE B N 1
ATOM 2433 C CA . PHE B 1 128 ? -10.5 -57.094 -18.125 1 91.81 128 PHE B CA 1
ATOM 2434 C C . PHE B 1 128 ? -11.875 -57.5 -17.594 1 91.81 128 PHE B C 1
ATOM 2436 O O . PHE B 1 128 ? -12.125 -58.688 -17.391 1 91.81 128 PHE B O 1
ATOM 2443 N N . ALA B 1 129 ? -12.609 -56.531 -17.375 1 92.56 129 ALA B N 1
ATOM 2444 C CA . ALA B 1 129 ? -13.945 -56.812 -16.859 1 92.56 129 ALA B CA 1
ATOM 2445 C C . ALA B 1 129 ? -14.734 -57.688 -17.812 1 92.56 129 ALA B C 1
ATOM 2447 O O . ALA B 1 129 ? -15.43 -58.625 -17.391 1 92.56 129 ALA B O 1
ATOM 2448 N N . ASP B 1 130 ? -14.656 -57.406 -19.078 1 93.94 130 ASP B N 1
ATOM 2449 C CA . ASP B 1 130 ? -15.359 -58.156 -20.094 1 93.94 130 ASP B CA 1
ATOM 2450 C C . ASP B 1 130 ? -14.875 -59.625 -20.109 1 93.94 130 ASP B C 1
ATOM 2452 O O . ASP B 1 130 ? -15.68 -60.562 -20.172 1 93.94 130 ASP B O 1
ATOM 2456 N N . ILE B 1 131 ? -13.586 -59.781 -20.109 1 92 131 ILE B N 1
ATOM 2457 C CA . ILE B 1 131 ? -12.984 -61.125 -20.156 1 92 131 ILE B CA 1
ATOM 2458 C C . ILE B 1 131 ? -13.367 -61.906 -18.906 1 92 131 ILE B C 1
ATOM 2460 O O . ILE B 1 131 ? -13.727 -63.062 -18.984 1 92 131 ILE B O 1
ATOM 2464 N N . LYS B 1 132 ? -13.328 -61.219 -17.812 1 88.5 132 LYS B N 1
ATOM 2465 C CA . LYS B 1 132 ? -13.688 -61.875 -16.562 1 88.5 132 LYS B CA 1
ATOM 2466 C C . LYS B 1 132 ? -15.148 -62.312 -16.562 1 88.5 132 LYS B C 1
ATOM 2468 O O . LYS B 1 132 ? -15.477 -63.406 -16.078 1 88.5 132 LYS B O 1
ATOM 2473 N N . ALA B 1 133 ? -15.93 -61.531 -17.062 1 92 133 ALA B N 1
ATOM 2474 C CA . ALA B 1 133 ? -17.359 -61.844 -17.141 1 92 133 ALA B CA 1
ATOM 2475 C C . ALA B 1 133 ? -17.578 -63.062 -18.031 1 92 133 ALA B C 1
ATOM 2477 O O . ALA B 1 133 ? -18.422 -63.906 -17.734 1 92 133 ALA B O 1
ATOM 2478 N N . GLN B 1 134 ? -16.891 -63.125 -19.078 1 91.38 134 GLN B N 1
ATOM 2479 C CA . GLN B 1 134 ? -17.016 -64.25 -20 1 91.38 134 GLN B CA 1
ATOM 2480 C C . GLN B 1 134 ? -16.516 -65.562 -19.375 1 91.38 134 GLN B C 1
ATOM 2482 O O . GLN B 1 134 ? -17.125 -66.562 -19.531 1 91.38 134 GLN B O 1
ATOM 2487 N N . ILE B 1 135 ? -15.5 -65.375 -18.656 1 85.81 135 ILE B N 1
ATOM 2488 C CA . ILE B 1 135 ? -14.938 -66.562 -18 1 85.81 135 ILE B CA 1
ATOM 2489 C C . ILE B 1 135 ? -15.914 -67.062 -16.938 1 85.81 135 ILE B C 1
ATOM 2491 O O . ILE B 1 135 ? -16.156 -68.312 -16.844 1 85.81 135 ILE B O 1
ATOM 2495 N N . GLU B 1 136 ? -16.422 -66.188 -16.172 1 87.75 136 GLU B N 1
ATOM 2496 C CA . GLU B 1 136 ? -17.375 -66.562 -15.133 1 87.75 136 GLU B CA 1
ATOM 2497 C C . GLU B 1 136 ? -18.625 -67.188 -15.742 1 87.75 136 GLU B C 1
ATOM 2499 O O . GLU B 1 136 ? -19.156 -68.188 -15.211 1 87.75 136 GLU B O 1
ATOM 2504 N N . LYS B 1 137 ? -18.984 -66.625 -16.812 1 89.19 137 LYS B N 1
ATOM 2505 C CA . LYS B 1 137 ? -20.172 -67.188 -17.484 1 89.19 137 LYS B CA 1
ATOM 2506 C C . LYS B 1 137 ? -19.922 -68.625 -18 1 89.19 137 LYS B C 1
ATOM 2508 O O . LYS B 1 137 ? -20.719 -69.5 -17.766 1 89.19 137 LYS B O 1
ATOM 2513 N N . ILE B 1 138 ? -18.844 -68.812 -18.672 1 86.81 138 ILE B N 1
ATOM 2514 C CA . ILE B 1 138 ? -18.531 -70.125 -19.25 1 86.81 138 ILE B CA 1
ATOM 2515 C C . ILE B 1 138 ? -18.281 -71.125 -18.141 1 86.81 138 ILE B C 1
ATOM 2517 O O . ILE B 1 138 ? -18.734 -72.25 -18.219 1 86.81 138 ILE B O 1
ATOM 2521 N N . SER B 1 139 ? -17.625 -70.688 -17.125 1 83.25 139 SER B N 1
ATOM 2522 C CA . SER B 1 139 ? -17.344 -71.562 -15.992 1 83.25 139 SER B CA 1
ATOM 2523 C C . SER B 1 139 ? -18.641 -71.938 -15.281 1 83.25 139 SER B C 1
ATOM 2525 O O . SER B 1 139 ? -18.781 -73.062 -14.828 1 83.25 139 SER B O 1
ATOM 2527 N N . GLY B 1 140 ? -19.531 -71 -15.148 1 84.44 140 GLY B N 1
ATOM 2528 C CA . GLY B 1 140 ? -20.828 -71.312 -14.562 1 84.44 140 GLY B CA 1
ATOM 2529 C C . GLY B 1 140 ? -21.625 -72.312 -15.367 1 84.44 140 GLY B C 1
ATOM 2530 O O . GLY B 1 140 ? -22.219 -73.25 -14.805 1 84.44 140 GLY B O 1
ATOM 2531 N N . GLU B 1 141 ? -21.594 -72.25 -16.672 1 84.5 141 GLU B N 1
ATOM 2532 C CA . GLU B 1 141 ? -22.297 -73.188 -17.578 1 84.5 141 GLU B CA 1
ATOM 2533 C C . GLU B 1 141 ? -21.688 -74.562 -17.531 1 84.5 141 GLU B C 1
ATOM 2535 O O . GLU B 1 141 ? -22.422 -75.562 -17.531 1 84.5 141 GLU B O 1
ATOM 2540 N N . MET B 1 142 ? -20.453 -74.625 -17.516 1 82.06 142 MET B N 1
ATOM 2541 C CA . MET B 1 142 ? -19.766 -75.938 -17.453 1 82.06 142 MET B CA 1
ATOM 2542 C C . MET B 1 142 ? -20.016 -76.625 -16.125 1 82.06 142 MET B C 1
ATOM 2544 O O . MET B 1 142 ? -20.125 -77.812 -16.078 1 82.06 142 MET B O 1
ATOM 2548 N N . SER B 1 143 ? -20 -75.75 -15.055 1 81.25 143 SER B N 1
ATOM 2549 C CA . SER B 1 143 ? -20.281 -76.312 -13.734 1 81.25 143 SER B CA 1
ATOM 2550 C C . SER B 1 143 ? -21.703 -76.875 -13.672 1 81.25 143 SER B C 1
ATOM 2552 O O . SER B 1 143 ? -21.953 -77.938 -13.055 1 81.25 143 SER B O 1
ATOM 2554 N N . GLU B 1 144 ? -22.594 -76.25 -14.25 1 79.88 144 GLU B N 1
ATOM 2555 C CA . GLU B 1 144 ? -23.984 -76.688 -14.258 1 79.88 144 GLU B CA 1
ATOM 2556 C C . GLU B 1 144 ? -24.141 -78 -15.031 1 79.88 144 GLU B C 1
ATOM 2558 O O . GLU B 1 144 ? -24.969 -78.875 -14.656 1 79.88 144 GLU B O 1
ATOM 2563 N N . TYR B 1 145 ? -23.422 -78.375 -16.078 1 76.94 145 TYR B N 1
ATOM 2564 C CA . TYR B 1 145 ? -23.547 -79.562 -16.922 1 76.94 145 TYR B CA 1
ATOM 2565 C C . TYR B 1 145 ? -22.625 -80.625 -16.438 1 76.94 145 TYR B C 1
ATOM 2567 O O . TYR B 1 145 ? -22.625 -81.75 -17 1 76.94 145 TYR B O 1
ATOM 2575 N N . GLY B 1 146 ? -21.922 -80.562 -15.336 1 72.81 146 GLY B N 1
ATOM 2576 C CA . GLY B 1 146 ? -21.109 -81.562 -14.711 1 72.81 146 GLY B CA 1
ATOM 2577 C C . GLY B 1 146 ? -19.75 -81.688 -15.359 1 72.81 146 GLY B C 1
ATOM 2578 O O . GLY B 1 146 ? -19.062 -82.75 -15.164 1 72.81 146 GLY B O 1
ATOM 2579 N N . TYR B 1 147 ? -19.406 -80.938 -16.25 1 63.22 147 TYR B N 1
ATOM 2580 C CA . TYR B 1 147 ? -18.172 -81 -17.016 1 63.22 147 TYR B CA 1
ATOM 2581 C C . TYR B 1 147 ? -17.016 -80.375 -16.297 1 63.22 147 TYR B C 1
ATOM 2583 O O . TYR B 1 147 ? -15.867 -80.375 -16.75 1 63.22 147 TYR B O 1
ATOM 2591 N N . LEU B 1 148 ? -17.281 -79.75 -15.227 1 59.94 148 LEU B N 1
ATOM 2592 C CA . LEU B 1 148 ? -16.203 -79 -14.609 1 59.94 148 LEU B CA 1
ATOM 2593 C C . LEU B 1 148 ? -15.023 -79.875 -14.258 1 59.94 148 LEU B C 1
ATOM 2595 O O . LEU B 1 148 ? -15.148 -80.812 -13.414 1 59.94 148 LEU B O 1
ATOM 2599 N N . SER B 1 149 ? -14.32 -80.375 -15.242 1 54.53 149 SER B N 1
ATOM 2600 C CA . SER B 1 149 ? -13.086 -81.062 -14.852 1 54.53 149 SER B CA 1
ATOM 2601 C C . SER B 1 149 ? -12.195 -80.125 -14.008 1 54.53 149 SER B C 1
ATOM 2603 O O . SER B 1 149 ? -12.234 -78.938 -14.156 1 54.53 149 SER B O 1
ATOM 2605 N N . THR B 1 150 ? -11.742 -80.5 -12.891 1 52.47 150 THR B N 1
ATOM 2606 C CA . THR B 1 150 ? -10.859 -79.875 -11.898 1 52.47 150 THR B CA 1
ATOM 2607 C C . THR B 1 150 ? -9.836 -79 -12.57 1 52.47 150 THR B C 1
ATOM 2609 O O . THR B 1 150 ? -9.477 -77.938 -12.031 1 52.47 150 THR B O 1
ATOM 2612 N N . ASN B 1 151 ? -9.305 -79.375 -13.672 1 51.03 151 ASN B N 1
ATOM 2613 C CA . ASN B 1 151 ? -8.164 -78.75 -14.281 1 51.03 151 ASN B CA 1
ATOM 2614 C C . ASN B 1 151 ? -8.562 -77.375 -14.906 1 51.03 151 ASN B C 1
ATOM 2616 O O . ASN B 1 151 ? -7.715 -76.562 -15.148 1 51.03 151 ASN B O 1
ATOM 2620 N N . SER B 1 152 ? -9.703 -77.25 -15.367 1 52.28 152 SER B N 1
ATOM 2621 C CA . SER B 1 152 ? -10.109 -76.125 -16.203 1 52.28 152 SER B CA 1
ATOM 2622 C C . SER B 1 152 ? -10.273 -74.875 -15.359 1 52.28 152 SER B C 1
ATOM 2624 O O . SER B 1 152 ? -10.469 -73.812 -15.906 1 52.28 152 SER B O 1
ATOM 2626 N N . ILE B 1 153 ? -10.703 -75.062 -14.148 1 52.22 153 ILE B N 1
ATOM 2627 C CA . ILE B 1 153 ? -10.875 -73.875 -13.336 1 52.22 153 ILE B CA 1
ATOM 2628 C C . ILE B 1 153 ? -9.516 -73.25 -13.062 1 52.22 153 ILE B C 1
ATOM 2630 O O . ILE B 1 153 ? -8.836 -73.562 -12.102 1 52.22 153 ILE B O 1
ATOM 2634 N N . SER B 1 154 ? -8.578 -73.438 -13.852 1 51.12 154 SER B N 1
ATOM 2635 C CA . SER B 1 154 ? -7.398 -72.625 -13.594 1 51.12 154 SER B CA 1
ATOM 2636 C C . SER B 1 154 ? -7.785 -71.188 -13.094 1 51.12 154 SER B C 1
ATOM 2638 O O . SER B 1 154 ? -8.336 -70.438 -13.852 1 51.12 154 SER B O 1
ATOM 2640 N N . THR B 1 155 ? -8.195 -71.125 -11.906 1 52.72 155 THR B N 1
ATOM 2641 C CA . THR B 1 155 ? -8.352 -69.875 -11.164 1 52.72 155 THR B CA 1
ATOM 2642 C C . THR B 1 155 ? -7.23 -68.875 -11.492 1 52.72 155 THR B C 1
ATOM 2644 O O . THR B 1 155 ? -6.086 -69.125 -11.078 1 52.72 155 THR B O 1
ATOM 2647 N N . LEU B 1 156 ? -6.969 -68.5 -12.617 1 54.03 156 LEU B N 1
ATOM 2648 C CA . LEU B 1 156 ? -6.004 -67.438 -12.867 1 54.03 156 LEU B CA 1
ATOM 2649 C C . LEU B 1 156 ? -6.035 -66.375 -11.758 1 54.03 156 LEU B C 1
ATOM 2651 O O . LEU B 1 156 ? -7.094 -65.875 -1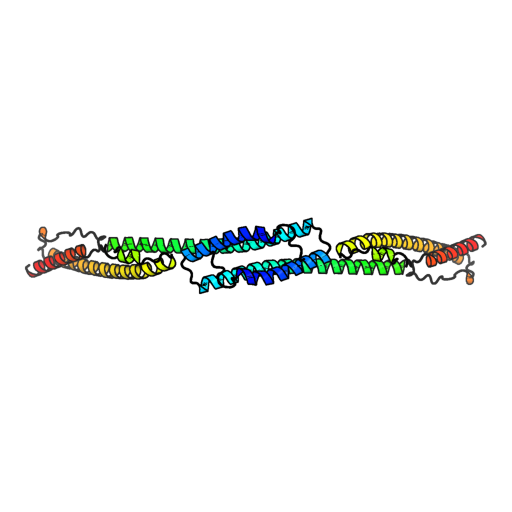1.438 1 54.03 156 LEU B O 1
ATOM 2655 N N . SER B 1 157 ? -5.324 -66.75 -10.695 1 55.72 157 SER B N 1
ATOM 2656 C CA . SER B 1 157 ? -5.07 -65.688 -9.711 1 55.72 157 SER B CA 1
ATOM 2657 C C . SER B 1 157 ? -4.824 -64.375 -10.391 1 55.72 157 SER B C 1
ATOM 2659 O O . SER B 1 157 ? -3.686 -64 -10.727 1 55.72 157 SER B O 1
ATOM 2661 N N . MET B 1 158 ? -5.621 -64 -11.266 1 56.5 158 MET B N 1
ATOM 2662 C CA . MET B 1 158 ? -5.438 -62.812 -12.055 1 56.5 158 MET B CA 1
ATOM 2663 C C . MET B 1 158 ? -5.324 -61.594 -11.148 1 56.5 158 MET B C 1
ATOM 2665 O O . MET B 1 158 ? -6.227 -61.312 -10.359 1 56.5 158 MET B O 1
ATOM 2669 N N . ASN B 1 159 ? -4.082 -61.344 -10.773 1 60.38 159 ASN B N 1
ATOM 2670 C CA . ASN B 1 159 ? -3.857 -60.094 -10.039 1 60.38 159 ASN B CA 1
ATOM 2671 C C . ASN B 1 159 ? -4.672 -58.938 -10.625 1 60.38 159 ASN B C 1
ATOM 2673 O O . ASN B 1 159 ? -4.379 -58.469 -11.727 1 60.38 159 ASN B O 1
ATOM 2677 N N . GLU B 1 160 ? -5.742 -58.656 -10 1 64.12 160 GLU B N 1
ATOM 2678 C CA . GLU B 1 160 ? -6.691 -57.656 -10.43 1 64.12 160 GLU B CA 1
ATOM 2679 C C . GLU B 1 160 ? -6.035 -56.25 -10.469 1 64.12 160 GLU B C 1
ATOM 2681 O O . GLU B 1 160 ? -6.512 -55.375 -11.164 1 64.12 160 GLU B O 1
ATOM 2686 N N . GLU B 1 161 ? -4.906 -56.188 -9.875 1 73.75 161 GLU B N 1
ATOM 2687 C CA . GLU B 1 161 ? -4.254 -54.906 -9.812 1 73.75 161 GLU B CA 1
ATOM 2688 C C . GLU B 1 161 ? -3.295 -54.719 -10.984 1 73.75 161 GLU B C 1
ATOM 2690 O O . GLU B 1 161 ? -2.955 -53.562 -11.336 1 73.75 161 GLU B O 1
ATOM 2695 N N . ASP B 1 162 ? -3.008 -55.781 -11.516 1 84.06 162 ASP B N 1
ATOM 2696 C CA . ASP B 1 162 ? -2.102 -55.75 -12.656 1 84.06 162 ASP B CA 1
ATOM 2697 C C . ASP B 1 162 ? -2.875 -55.656 -13.969 1 84.06 162 ASP B C 1
ATOM 2699 O O . ASP B 1 162 ? -3.424 -56.625 -14.461 1 84.06 162 ASP B O 1
ATOM 2703 N N . LEU B 1 163 ? -2.877 -54.469 -14.578 1 89.75 163 LEU B N 1
ATOM 2704 C CA . LEU B 1 163 ? -3.598 -54.188 -15.812 1 89.75 163 LEU B CA 1
ATOM 2705 C C . LEU B 1 163 ? -2.648 -54.219 -17.016 1 89.75 163 LEU B C 1
ATOM 2707 O O . LEU B 1 163 ? -2.889 -53.531 -18 1 89.75 163 LEU B O 1
ATOM 2711 N N . SER B 1 164 ? -1.63 -54.875 -16.812 1 87.81 164 SER B N 1
ATOM 2712 C CA . SER B 1 164 ? -0.648 -54.969 -17.891 1 87.81 164 SER B CA 1
ATOM 2713 C C . SER B 1 164 ? -1.173 -55.812 -19.062 1 87.81 164 SER B C 1
ATOM 2715 O O . SER B 1 164 ? -2.098 -56.594 -18.891 1 87.81 164 SER B O 1
ATOM 2717 N N . LEU B 1 165 ? -0.555 -55.5 -20.219 1 87.19 165 LEU B N 1
ATOM 2718 C CA . LEU B 1 165 ? -0.934 -56.25 -21.422 1 87.19 165 LEU B CA 1
ATOM 2719 C C . LEU B 1 165 ? -0.646 -57.75 -21.25 1 87.19 165 LEU B C 1
ATOM 2721 O O . LEU B 1 165 ? -1.381 -58.562 -21.781 1 87.19 165 LEU B O 1
ATOM 2725 N N . ARG B 1 166 ? 0.376 -58 -20.547 1 86.62 166 ARG B N 1
ATOM 2726 C CA . ARG B 1 166 ? 0.73 -59.375 -20.281 1 86.62 166 ARG B CA 1
ATOM 2727 C C . ARG B 1 166 ? -0.376 -60.094 -19.5 1 86.62 166 ARG B C 1
ATOM 2729 O O . ARG B 1 166 ? -0.8 -61.188 -19.875 1 86.62 166 ARG B O 1
ATOM 2736 N N . ASN B 1 167 ? -0.81 -59.438 -18.531 1 88.88 167 ASN B N 1
ATOM 2737 C CA . ASN B 1 167 ? -1.88 -60 -17.719 1 88.88 167 ASN B CA 1
ATOM 2738 C C . ASN B 1 167 ? -3.172 -60.156 -18.531 1 88.88 167 ASN B C 1
ATOM 2740 O O . ASN B 1 167 ? -3.879 -61.156 -18.391 1 88.88 167 ASN B O 1
ATOM 2744 N N . LEU B 1 168 ? -3.473 -59.219 -19.328 1 89.25 168 LEU B N 1
ATOM 2745 C CA . LEU B 1 168 ? -4.664 -59.25 -20.156 1 89.25 168 LEU B CA 1
ATOM 2746 C C . LEU B 1 168 ? -4.594 -60.438 -21.141 1 89.25 168 LEU B C 1
ATOM 2748 O O . LEU B 1 168 ? -5.582 -61.156 -21.328 1 89.25 168 LEU B O 1
ATOM 2752 N N . SER B 1 169 ? -3.48 -60.594 -21.734 1 89.06 169 SER B N 1
ATOM 2753 C CA . SER B 1 169 ? -3.295 -61.688 -22.688 1 89.06 169 SER B CA 1
ATOM 2754 C C . SER B 1 169 ? -3.459 -63.031 -22 1 89.06 169 SER B C 1
ATOM 2756 O O . SER B 1 169 ? -3.982 -63.969 -22.594 1 89.06 169 SER B O 1
ATOM 2758 N N . GLU B 1 170 ? -2.994 -63.156 -20.797 1 88.06 170 GLU B N 1
ATOM 2759 C CA . GLU B 1 170 ? -3.154 -64.375 -20.031 1 88.06 170 GLU B CA 1
ATOM 2760 C C . GLU B 1 170 ? -4.629 -64.688 -19.781 1 88.06 170 GLU B C 1
ATOM 2762 O O . GLU B 1 170 ? -5.055 -65.875 -19.906 1 88.06 170 GLU B O 1
ATOM 2767 N N . HIS B 1 171 ? -5.32 -63.688 -19.484 1 87.44 171 HIS B N 1
ATOM 2768 C CA . HIS B 1 171 ? -6.754 -63.875 -19.281 1 87.44 171 HIS B CA 1
ATOM 2769 C C . HIS B 1 171 ? -7.457 -64.25 -20.578 1 87.44 171 HIS B C 1
ATOM 2771 O O . HIS B 1 171 ? -8.375 -65.062 -20.578 1 87.44 171 HIS B O 1
ATOM 2777 N N . GLN B 1 172 ? -7.027 -63.625 -21.562 1 89.56 172 GLN B N 1
ATOM 2778 C CA . GLN B 1 172 ? -7.605 -63.938 -22.875 1 89.56 172 GLN B CA 1
ATOM 2779 C C . GLN B 1 172 ? -7.312 -65.375 -23.281 1 89.56 172 GLN B C 1
ATOM 2781 O O . GLN B 1 172 ? -8.172 -66.062 -23.859 1 89.56 172 GLN B O 1
ATOM 2786 N N . THR B 1 173 ? -6.117 -65.875 -23.031 1 90.38 173 THR B N 1
ATOM 2787 C CA . THR B 1 173 ? -5.742 -67.25 -23.328 1 90.38 173 THR B CA 1
ATOM 2788 C C . THR B 1 173 ? -6.574 -68.188 -22.516 1 90.38 173 THR B C 1
ATOM 2790 O O . THR B 1 173 ? -7.012 -69.25 -23.016 1 90.38 173 THR B O 1
ATOM 2793 N N . HIS B 1 174 ? -6.77 -67.875 -21.328 1 87 174 HIS B N 1
ATOM 2794 C CA . HIS B 1 174 ? -7.602 -68.688 -20.469 1 87 174 HIS B CA 1
ATOM 2795 C C . HIS B 1 174 ? -9.031 -68.75 -20.984 1 87 174 HIS B C 1
ATOM 2797 O O . HIS B 1 174 ? -9.648 -69.812 -20.969 1 87 174 HIS B O 1
ATOM 2803 N N . LEU B 1 175 ? -9.5 -67.625 -21.344 1 88.69 175 LEU B N 1
ATOM 2804 C CA . LEU B 1 175 ? -10.859 -67.625 -21.891 1 88.69 175 LEU B CA 1
ATOM 2805 C C . LEU B 1 175 ? -10.977 -68.5 -23.125 1 88.69 175 LEU B C 1
ATOM 2807 O O . LEU B 1 175 ? -11.953 -69.25 -23.281 1 88.69 175 LEU B O 1
ATOM 2811 N N . ARG B 1 176 ? -10 -68.375 -23.984 1 89.25 176 ARG B N 1
ATOM 2812 C CA . ARG B 1 176 ? -10.016 -69.188 -25.203 1 89.25 176 ARG B CA 1
ATOM 2813 C C . ARG B 1 176 ? -9.961 -70.688 -24.875 1 89.25 176 ARG B C 1
ATOM 2815 O O . ARG B 1 176 ? -10.625 -71.5 -25.531 1 89.25 176 ARG B O 1
ATOM 2822 N N . ALA B 1 177 ? -9.242 -71.062 -23.875 1 86.56 177 ALA B N 1
ATOM 2823 C CA . ALA B 1 177 ? -9.148 -72.438 -23.453 1 86.56 177 ALA B CA 1
ATOM 2824 C C . ALA B 1 177 ? -10.484 -72.938 -22.922 1 86.56 177 ALA B C 1
ATOM 2826 O O . ALA B 1 177 ? -10.891 -74.062 -23.219 1 86.56 177 ALA B O 1
ATOM 2827 N N . LEU B 1 178 ? -11.133 -72.062 -22.219 1 84.31 178 LEU B N 1
ATOM 2828 C CA . LEU B 1 178 ? -12.43 -72.438 -21.656 1 84.31 178 LEU B CA 1
ATOM 2829 C C . LEU B 1 178 ? -13.477 -72.562 -22.766 1 84.31 178 LEU B C 1
ATOM 2831 O O . LEU B 1 178 ? -14.32 -73.5 -22.719 1 84.31 178 LEU B O 1
ATOM 2835 N N . GLN B 1 179 ? -13.336 -71.688 -23.672 1 86.75 179 GLN B N 1
ATOM 2836 C CA . GLN B 1 179 ? -14.266 -71.75 -24.781 1 86.75 179 GLN B CA 1
ATOM 2837 C C . GLN B 1 179 ? -14.086 -73 -25.609 1 86.75 179 GLN B C 1
ATOM 2839 O O . GLN B 1 179 ? -15.055 -73.625 -26.078 1 86.75 179 GLN B O 1
ATOM 2844 N N . SER B 1 180 ? -12.883 -73.438 -25.797 1 86.69 180 SER B N 1
ATOM 2845 C CA . SER B 1 180 ? -12.602 -74.625 -26.547 1 86.69 180 SER B CA 1
ATOM 2846 C C . SER B 1 180 ? -13.086 -75.875 -25.797 1 86.69 180 SER B C 1
ATOM 2848 O O . SER B 1 180 ? -13.578 -76.812 -26.406 1 86.69 180 SER B O 1
ATOM 2850 N N . GLU B 1 181 ? -13.008 -75.938 -24.562 1 82.56 181 GLU B N 1
ATOM 2851 C CA . GLU B 1 181 ? -13.461 -77 -23.734 1 82.56 181 GLU B CA 1
ATOM 2852 C C . GLU B 1 181 ? -14.984 -77.125 -23.703 1 82.56 181 GLU B C 1
ATOM 2854 O O . GLU B 1 181 ? -15.547 -78.188 -23.672 1 82.56 181 GLU B O 1
ATOM 2859 N N . LYS B 1 182 ? -15.539 -75.938 -23.703 1 79.62 182 LYS B N 1
ATOM 2860 C CA . LYS B 1 182 ? -17 -75.875 -23.703 1 79.62 182 LYS B CA 1
ATOM 2861 C C . LYS B 1 182 ? -17.562 -76.5 -25 1 79.62 182 LYS B C 1
ATOM 2863 O O . LYS B 1 182 ? -18.578 -77.188 -24.984 1 79.62 182 LYS B O 1
ATOM 2868 N N . VAL B 1 183 ? -16.906 -76.125 -26.078 1 75.56 183 VAL B N 1
ATOM 2869 C CA . VAL B 1 183 ? -17.375 -76.625 -27.359 1 75.56 183 VAL B CA 1
ATOM 2870 C C . VAL B 1 183 ? -17.141 -78.125 -27.484 1 75.56 183 VAL B C 1
ATOM 2872 O O . VAL B 1 183 ? -17.938 -78.875 -28.094 1 75.56 183 VAL B O 1
ATOM 2875 N N . CYS B 1 184 ? -16.062 -78.688 -26.953 1 71.56 184 CYS B N 1
ATOM 2876 C CA . CYS B 1 184 ? -15.727 -80.125 -27.062 1 71.56 184 CYS B CA 1
ATOM 2877 C C . CYS B 1 184 ? -16.5 -80.938 -26.047 1 71.56 184 CYS B C 1
ATOM 2879 O O . CYS B 1 184 ? -16.516 -82.188 -26.109 1 71.56 184 CYS B O 1
ATOM 2881 N N . SER B 1 185 ? -17.125 -80.375 -25.125 1 63.28 185 SER B N 1
ATOM 2882 C CA . SER B 1 185 ? -17.922 -81.125 -24.141 1 63.28 185 SER B CA 1
ATOM 2883 C C . SER B 1 185 ? -19.391 -81.188 -24.547 1 63.28 185 SER B C 1
ATOM 2885 O O . SER B 1 185 ? -20.062 -82.125 -24.266 1 63.28 185 SER B O 1
#

Sequence (370 aa):
MLAIGSPGIGVRTSTSCNALLTELQQIWSDIGESEADKDRMLWELERECLEVYRRKVEEAANAKARLHQSVAAKEAELATLMAALGELNVYSPIQSEKRSSSLKGKLASISPLVEDLRKKKEERMKQFADIKAQIEKISGEMSEYGYLSTNSISTLSMNEEDLSLRNLSEHQTHLRALQSEKVCSMLAIGSPGIGVRTSTSCNALLTELQQIWSDIGESEADKDRMLWELERECLEVYRRKVEEAANAKARLHQSVAAKEAELATLMAALGELNVYSPIQSEKRSSSLKGKLASISPLVEDLRKKKEERMKQFADIKAQIEKISGEMSEYGYLSTNSISTLSMNEEDLSLRNLSEHQTHLRALQSEKVCS

InterPro domains:
  IPR007145 Microtubule-associated protein, MAP65/Ase1/PRC1 [PTHR19321] (15-182)

Nearest PDB structures (foldseek):
  4r61-assembly1_A  TM=3.613E-01  e=7.853E+00  Human immunodeficiency virus 1
  4r61-assembly1_A  TM=3.659E-01  e=4.065E+00  Human immunodeficiency virus 1